Protein AF-0000000084310048 (afdb_homodimer)

Sequence (364 aa):
MSSSLTASNLALIFAALDTNGDNRLTAADFTLRADQFCAALAPDPDSPHHQAIRQGFADWWEHLRTVADIDHDDSVSSTEYLTAATNGAGRSADGHAEVVLRLAAPLFDATDTDADGSISLQEYVRFYTAMDLDGKIGELAFTRLDNDGDGRLNRQEFLEGVHAILTSENPSDPGTWMLGRTMSSSLTASNLALIFAALDTNGDNRLTAADFTLRADQFCAALAPDPDSPHHQAIRQGFADWWEHLRTVADIDHDDSVSSTEYLTAATNGAGRSADGHAEVVLRLAAPLFDATDTDADGSISLQEYVRFYTAMDLDGKIGELAFTRLDNDGDGRLNRQEFLEGVHAILTSENPSDPGTWMLGRT

Secondary structure (DSSP, 8-state):
----HHHHHHHHHHHHH-TT-SSEE-HHHHHHHHHHHHHHH---TTSHHHHHHHHHHHHHHHHHHHHH-TT-SS-EEHHHHHHHHHHTTSTTHHHHHHHHHHHHHHHHHHH-TT-SSSB-HHHHHHHHHHHTHHHHHHHHHHHHH-TT-SSSB-HHHHHHHHHHHHH---TTSGGGGGGT--/----HHHHHHHHHHHHH-TT-SSEE-HHHHHHHHHHHHHHH---TTSHHHHHHHHHHHHHHHHHHHHH-TT-SS-EEHHHHHHHHHHTTSTTTHHHHHHHHHHHHHHHHHH-TT-SSSB-HHHHHHHHHHHTHHHHHHHHHHHHH-TT-SSSB-HHHHHHHHHHHHH---TTSGGGGGGT--

Nearest PDB structures (foldseek):
  3aka-assembly1_A  TM=6.774E-01  e=2.183E-06  Streptomyces coelicolor A3(2)
  5f6t-assembly1_A  TM=6.182E-01  e=1.241E-06  Doryteuthis pealeii
  7pjd-assembly6_F  TM=5.855E-01  e=1.184E-06  Bombyx mori
  3akb-assembly1_A  TM=6.623E-01  e=6.448E-06  Streptomyces coelicolor A3(2)
  7pjd-assembly3_C  TM=5.965E-01  e=1.987E-06  Bombyx mori

Radius of gyration: 21.09 Å; Cα contacts (8 Å, |Δi|>4): 566; chains: 2; bounding box: 47×61×54 Å

pLDDT: mean 84.21, std 12.86, range [34.31, 97.25]

InterPro domains:
  IPR002048 EF-hand domain [PF13202] (13-30)
  IPR002048 EF-hand domain [PF13202] (105-127)
  IPR002048 EF-hand domain [PF13202] (141-159)
  IPR002048 EF-hand domain [PS50222] (133-168)
  IPR002048 EF-hand domain [SM00054] (9-37)
  IPR002048 EF-hand domain [SM00054] (103-131)
  IPR002048 EF-hand domain [SM00054] (137-165)
  IPR002048 EF-hand domain [cd00051] (108-163)
  IPR011992 EF-hand domain pair [SSF47473] (8-166)
  IPR018247 EF-Hand 1, calcium-binding site [PS00018] (18-30)
  IPR018247 EF-Hand 1, calcium-binding site [PS00018] (69-81)
  IPR018247 EF-Hand 1, calcium-binding site [PS00018] (146-158)

Structure (mmCIF, N/CA/C/O backbone):
data_AF-0000000084310048-model_v1
#
loop_
_entity.id
_entity.type
_entity.pdbx_description
1 polymer 'EF-hand domain-containing protein'
#
loop_
_atom_site.group_PDB
_atom_site.id
_atom_site.type_symbol
_atom_site.label_atom_id
_atom_site.label_alt_id
_atom_site.label_comp_id
_atom_site.label_asym_id
_atom_site.label_entity_id
_atom_site.label_seq_id
_atom_site.pdbx_PDB_ins_code
_atom_site.Cartn_x
_atom_site.Cartn_y
_atom_site.Cartn_z
_atom_site.occupancy
_atom_site.B_iso_or_equiv
_atom_site.auth_seq_id
_atom_site.auth_comp_id
_atom_site.auth_asym_id
_atom_site.auth_atom_id
_atom_site.pdbx_PDB_model_num
ATOM 1 N N . MET A 1 1 ? 14.172 -2.85 18.766 1 34.31 1 MET A N 1
ATOM 2 C CA . MET A 1 1 ? 12.852 -2.701 19.375 1 34.31 1 MET A CA 1
ATOM 3 C C . MET A 1 1 ? 11.773 -2.613 18.297 1 34.31 1 MET A C 1
ATOM 5 O O . MET A 1 1 ? 12.008 -2.082 17.219 1 34.31 1 MET A O 1
ATOM 9 N N . SER A 1 2 ? 10.906 -3.512 18.266 1 45.72 2 SER A N 1
ATOM 10 C CA . SER A 1 2 ? 9.805 -3.6 17.312 1 45.72 2 SER A CA 1
ATOM 11 C C . SER A 1 2 ? 9.047 -2.279 17.219 1 45.72 2 SER A C 1
ATOM 13 O O . SER A 1 2 ? 8.695 -1.687 18.25 1 45.72 2 SER A O 1
ATOM 15 N N . SER A 1 3 ? 9.328 -1.475 16.25 1 60.44 3 SER A N 1
ATOM 16 C CA . SER A 1 3 ? 8.727 -0.152 16.141 1 60.44 3 SER A CA 1
ATOM 17 C C . SER A 1 3 ? 7.223 -0.206 16.406 1 60.44 3 SER A C 1
ATOM 19 O O . SER A 1 3 ? 6.578 -1.227 16.141 1 60.44 3 SER A O 1
ATOM 21 N N . SER A 1 4 ? 6.77 0.549 17.469 1 74.44 4 SER A N 1
ATOM 22 C CA . SER A 1 4 ? 5.336 0.687 17.703 1 74.44 4 SER A CA 1
ATOM 23 C C . SER A 1 4 ? 4.574 0.942 16.406 1 74.44 4 SER A C 1
ATOM 25 O O . SER A 1 4 ? 5.172 1.278 15.391 1 74.44 4 SER A O 1
ATOM 27 N N . LEU A 1 5 ? 3.379 0.56 16.406 1 75.19 5 LEU A N 1
ATOM 28 C CA . LEU A 1 5 ? 2.525 0.808 15.242 1 75.19 5 LEU A CA 1
ATOM 29 C C . LEU A 1 5 ? 2.564 2.279 14.844 1 75.19 5 LEU A C 1
ATOM 31 O O . LEU A 1 5 ? 2.682 2.604 13.664 1 75.19 5 LEU A O 1
ATOM 35 N N . THR A 1 6 ? 2.566 3.109 15.828 1 79.06 6 THR A N 1
ATOM 36 C CA . THR A 1 6 ? 2.57 4.543 15.547 1 79.06 6 THR A CA 1
ATOM 37 C C . THR A 1 6 ? 3.896 4.965 14.922 1 79.06 6 THR A C 1
ATOM 39 O O . THR A 1 6 ? 3.916 5.75 13.969 1 79.06 6 THR A O 1
ATOM 42 N N . ALA A 1 7 ? 4.949 4.426 15.422 1 79.88 7 ALA A N 1
ATOM 43 C CA . ALA A 1 7 ? 6.258 4.754 14.867 1 79.88 7 ALA A CA 1
ATOM 44 C C . ALA A 1 7 ? 6.375 4.289 13.422 1 79.88 7 ALA A C 1
ATOM 46 O O . ALA A 1 7 ? 6.922 5.004 12.578 1 79.88 7 ALA A O 1
ATOM 47 N N . SER A 1 8 ? 5.84 3.148 13.164 1 77.94 8 SER A N 1
ATOM 48 C CA . SER A 1 8 ? 5.855 2.621 11.805 1 77.94 8 SER A CA 1
ATOM 49 C C . SER A 1 8 ? 5.008 3.477 10.875 1 77.94 8 SER A C 1
ATOM 51 O O . SER A 1 8 ? 5.398 3.729 9.727 1 77.94 8 SER A O 1
ATOM 53 N N . ASN A 1 9 ? 3.85 3.891 11.359 1 81.44 9 ASN A N 1
ATOM 54 C CA . ASN A 1 9 ? 2.979 4.758 10.578 1 81.44 9 ASN A CA 1
ATOM 55 C C . ASN A 1 9 ? 3.635 6.105 10.297 1 81.44 9 ASN A C 1
ATOM 57 O O . ASN A 1 9 ? 3.586 6.602 9.164 1 81.44 9 ASN A O 1
ATOM 61 N N . LEU A 1 10 ? 4.277 6.594 11.273 1 84.44 10 LEU A N 1
ATOM 62 C CA . LEU A 1 10 ? 4.941 7.883 11.133 1 84.44 10 LEU A CA 1
ATOM 63 C C . LEU A 1 10 ? 6.109 7.785 10.156 1 84.44 10 LEU A C 1
ATOM 65 O O . LEU A 1 10 ? 6.367 8.719 9.391 1 84.44 10 LEU A O 1
ATOM 69 N N . ALA A 1 11 ? 6.75 6.727 10.227 1 81.38 11 ALA A N 1
ATOM 70 C CA . ALA A 1 11 ? 7.84 6.504 9.281 1 81.38 11 ALA A CA 1
ATOM 71 C C . ALA A 1 11 ? 7.324 6.488 7.844 1 81.38 11 ALA A C 1
ATOM 73 O O . ALA A 1 11 ? 7.98 7.008 6.938 1 81.38 11 ALA A O 1
ATOM 74 N N . LEU A 1 12 ? 6.191 5.91 7.617 1 80.88 12 LEU A N 1
ATOM 75 C CA . LEU A 1 12 ? 5.59 5.875 6.289 1 80.88 12 LEU A CA 1
ATOM 76 C C . LEU A 1 12 ? 5.156 7.273 5.852 1 80.88 12 LEU A C 1
ATOM 78 O O . LEU A 1 12 ? 5.305 7.633 4.68 1 80.88 12 LEU A O 1
ATOM 82 N N . ILE A 1 13 ? 4.609 7.992 6.801 1 85.81 13 ILE A N 1
ATOM 83 C CA . ILE A 1 13 ? 4.227 9.367 6.504 1 85.81 13 ILE A CA 1
ATOM 84 C C . ILE A 1 13 ? 5.461 10.18 6.121 1 85.81 13 ILE A C 1
ATOM 86 O O . ILE A 1 13 ? 5.441 10.93 5.145 1 85.81 13 ILE A O 1
ATOM 90 N N . PHE A 1 14 ? 6.555 10.039 6.844 1 88.25 14 PHE A N 1
ATOM 91 C CA . PHE A 1 14 ? 7.812 10.703 6.52 1 88.25 14 PHE A CA 1
ATOM 92 C C . PHE A 1 14 ? 8.258 10.352 5.105 1 88.25 14 PHE A C 1
ATOM 94 O O . PHE A 1 14 ? 8.625 11.234 4.324 1 88.25 14 PHE A O 1
ATOM 101 N N . ALA A 1 15 ? 8.203 9.102 4.82 1 83.62 15 ALA A N 1
ATOM 102 C CA . ALA A 1 15 ? 8.648 8.633 3.51 1 83.62 15 ALA A CA 1
ATOM 103 C C . ALA A 1 15 ? 7.785 9.227 2.396 1 83.62 15 ALA A C 1
ATOM 105 O O . ALA A 1 15 ? 8.289 9.562 1.324 1 83.62 15 ALA A O 1
ATOM 106 N N . ALA A 1 16 ? 6.539 9.312 2.672 1 85.31 16 ALA A N 1
ATOM 107 C CA . ALA A 1 16 ? 5.617 9.875 1.688 1 85.31 16 ALA A CA 1
ATOM 108 C C . ALA A 1 16 ? 5.898 11.359 1.468 1 85.31 16 ALA A C 1
ATOM 110 O O . ALA A 1 16 ? 5.766 11.867 0.35 1 85.31 16 ALA A O 1
ATOM 111 N N . LEU A 1 17 ? 6.258 12.016 2.547 1 90.75 17 LEU A N 1
ATOM 112 C CA . LEU A 1 17 ? 6.543 13.445 2.469 1 90.75 17 LEU A CA 1
ATOM 113 C C . LEU A 1 17 ? 7.879 13.695 1.775 1 90.75 17 LEU A C 1
ATOM 115 O O . LEU A 1 17 ? 8.047 14.711 1.1 1 90.75 17 LEU A O 1
ATOM 119 N N . ASP A 1 18 ? 8.797 12.812 2.004 1 90 18 ASP A N 1
ATOM 120 C CA . ASP A 1 18 ? 10.141 12.945 1.438 1 90 18 ASP A CA 1
ATOM 121 C C . ASP A 1 18 ? 10.141 12.617 -0.053 1 90 18 ASP A C 1
ATOM 123 O O . ASP A 1 18 ? 10.57 11.531 -0.454 1 90 18 ASP A O 1
ATOM 127 N N . THR A 1 19 ? 9.805 13.539 -0.872 1 86.25 19 THR A N 1
ATOM 128 C CA . THR A 1 19 ? 9.516 13.328 -2.285 1 86.25 19 THR A CA 1
ATOM 129 C C . THR A 1 19 ? 10.797 13.055 -3.066 1 86.25 19 THR A C 1
ATOM 131 O O . THR A 1 19 ? 10.781 12.352 -4.074 1 86.25 19 THR A O 1
ATOM 134 N N . ASN A 1 20 ? 11.875 13.594 -2.6 1 84.88 20 ASN A N 1
ATOM 135 C CA . ASN A 1 20 ? 13.102 13.383 -3.354 1 84.88 20 ASN A CA 1
ATOM 136 C C . ASN A 1 20 ? 13.938 12.25 -2.768 1 84.88 20 ASN A C 1
ATOM 138 O O . ASN A 1 20 ? 15.031 11.961 -3.258 1 84.88 20 ASN A O 1
ATOM 142 N N . GLY A 1 21 ? 13.602 11.703 -1.641 1 82.19 21 GLY A N 1
ATOM 143 C CA . GLY A 1 21 ? 14.203 10.508 -1.084 1 82.19 21 GLY A CA 1
ATOM 144 C C . GLY A 1 21 ? 15.539 10.766 -0.418 1 82.19 21 GLY A C 1
ATOM 145 O O . GLY A 1 21 ? 16.359 9.852 -0.282 1 82.19 21 GLY A O 1
ATOM 146 N N . ASP A 1 22 ? 15.875 11.922 -0.02 1 86.81 22 ASP A N 1
ATOM 147 C CA . ASP A 1 22 ? 17.172 12.227 0.569 1 86.81 22 ASP A CA 1
ATOM 148 C C . ASP A 1 22 ? 17.141 12.078 2.088 1 86.81 22 ASP A C 1
ATOM 150 O O . ASP A 1 22 ? 18.062 12.523 2.781 1 86.81 22 ASP A O 1
ATOM 154 N N . ASN A 1 23 ? 16 11.594 2.611 1 87.69 23 ASN A N 1
ATOM 155 C CA . ASN A 1 23 ? 15.805 11.32 4.031 1 87.69 23 ASN A CA 1
ATOM 156 C C . ASN A 1 23 ? 15.812 12.609 4.852 1 87.69 23 ASN A C 1
ATOM 158 O O . ASN A 1 23 ? 16.234 12.609 6.008 1 87.69 23 ASN A O 1
ATOM 162 N N . ARG A 1 24 ? 15.516 13.648 4.23 1 91.56 24 ARG A N 1
ATOM 163 C CA . ARG A 1 24 ? 15.32 14.945 4.879 1 91.56 24 ARG A CA 1
ATOM 164 C C . ARG A 1 24 ? 14.078 15.641 4.34 1 91.56 24 ARG A C 1
ATOM 166 O O . ARG A 1 24 ? 13.805 15.594 3.139 1 91.56 24 ARG A O 1
ATOM 173 N N . LEU A 1 25 ? 13.352 16.203 5.27 1 94.12 25 LEU A N 1
ATOM 174 C CA . LEU A 1 25 ? 12.18 16.984 4.879 1 94.12 25 LEU A CA 1
ATOM 175 C C . LEU A 1 25 ? 12.508 18.469 4.805 1 94.12 25 LEU A C 1
ATOM 177 O O . LEU A 1 25 ? 13.141 19.016 5.711 1 94.12 25 LEU A O 1
ATOM 181 N N . THR A 1 26 ? 12.164 19.094 3.725 1 94.44 26 THR A N 1
ATOM 182 C CA . THR A 1 26 ? 12.289 20.531 3.506 1 94.44 26 THR A CA 1
ATOM 183 C C . THR A 1 26 ? 10.953 21.141 3.076 1 94.44 26 THR A C 1
ATOM 185 O O . THR A 1 26 ? 9.984 20.406 2.846 1 94.44 26 THR A O 1
ATOM 188 N N . ALA A 1 27 ? 10.969 22.453 2.969 1 93.69 27 ALA A N 1
ATOM 189 C CA . ALA A 1 27 ? 9.773 23.141 2.5 1 93.69 27 ALA A CA 1
ATOM 190 C C . ALA A 1 27 ? 9.383 22.688 1.097 1 93.69 27 ALA A C 1
ATOM 192 O O . ALA A 1 27 ? 8.203 22.594 0.778 1 93.69 27 ALA A O 1
ATOM 193 N N . ALA A 1 28 ? 10.352 22.406 0.343 1 95.5 28 ALA A N 1
ATOM 194 C CA . ALA A 1 28 ? 10.117 21.984 -1.038 1 95.5 28 ALA A CA 1
ATOM 195 C C . ALA A 1 28 ? 9.367 20.672 -1.092 1 95.5 28 ALA A C 1
ATOM 197 O O . ALA A 1 28 ? 8.516 20.469 -1.961 1 95.5 28 ALA A O 1
ATOM 198 N N . ASP A 1 29 ? 9.625 19.75 -0.18 1 95.69 29 ASP A N 1
ATOM 199 C CA . ASP A 1 29 ? 8.938 18.469 -0.122 1 95.69 29 ASP A CA 1
ATOM 200 C C . ASP A 1 29 ? 7.441 18.656 0.128 1 95.69 29 ASP A C 1
ATOM 202 O O . ASP A 1 29 ? 6.609 18.031 -0.534 1 95.69 29 ASP A O 1
ATOM 206 N N . PHE A 1 30 ? 7.148 19.594 1.018 1 95.69 30 PHE A N 1
ATOM 207 C CA . PHE A 1 30 ? 5.754 19.844 1.364 1 95.69 30 PHE A CA 1
ATOM 208 C C . PHE A 1 30 ? 5.023 20.531 0.219 1 95.69 30 PHE A C 1
ATOM 210 O O . PHE A 1 30 ? 3.857 20.234 -0.053 1 95.69 30 PHE A O 1
ATOM 217 N N . THR A 1 31 ? 5.707 21.438 -0.405 1 96.12 31 THR A N 1
ATOM 218 C CA . THR A 1 31 ? 5.113 22.125 -1.549 1 96.12 31 THR A CA 1
ATOM 219 C C . THR A 1 31 ? 4.793 21.141 -2.664 1 96.12 31 THR A C 1
ATOM 221 O O . THR A 1 31 ? 3.695 21.156 -3.229 1 96.12 31 THR A O 1
ATOM 224 N N . LEU A 1 32 ? 5.734 20.266 -2.916 1 94.88 32 LEU A N 1
ATOM 225 C CA . LEU A 1 32 ? 5.535 19.281 -3.971 1 94.88 32 LEU A CA 1
ATOM 226 C C . LEU A 1 32 ? 4.398 18.328 -3.613 1 94.88 32 LEU A C 1
ATOM 228 O O . LEU A 1 32 ? 3.586 17.969 -4.473 1 94.88 32 LEU A O 1
ATOM 232 N N . ARG A 1 33 ? 4.367 17.922 -2.385 1 94 33 ARG A N 1
ATOM 233 C CA . ARG A 1 33 ? 3.291 17.031 -1.953 1 94 33 ARG A CA 1
ATOM 234 C C . ARG A 1 33 ? 1.936 17.719 -2.055 1 94 33 ARG A C 1
ATOM 236 O O . ARG A 1 33 ? 0.959 17.125 -2.508 1 94 33 ARG A O 1
ATOM 243 N N . ALA A 1 34 ? 1.885 18.953 -1.643 1 95.81 34 ALA A N 1
ATOM 244 C CA . ALA A 1 34 ? 0.656 19.734 -1.786 1 95.81 34 ALA A CA 1
ATOM 245 C C . ALA A 1 34 ? 0.213 19.797 -3.244 1 95.81 34 ALA A C 1
ATOM 247 O O . ALA A 1 34 ? -0.969 19.609 -3.549 1 95.81 34 ALA A O 1
ATOM 248 N N . ASP A 1 35 ? 1.171 20.016 -4.09 1 95.31 35 ASP A N 1
ATOM 249 C CA . ASP A 1 35 ? 0.876 20.094 -5.516 1 95.31 35 ASP A CA 1
ATOM 250 C C . ASP A 1 35 ? 0.302 18.766 -6.031 1 95.31 35 ASP A C 1
ATOM 252 O O . ASP A 1 35 ? -0.626 18.766 -6.844 1 95.31 35 ASP A O 1
ATOM 256 N N . GLN A 1 36 ? 0.829 17.719 -5.559 1 92.31 36 GLN A N 1
ATOM 257 C CA . GLN A 1 36 ? 0.366 16.406 -5.988 1 92.31 36 GLN A CA 1
ATOM 258 C C . GLN A 1 36 ? -1.062 16.141 -5.52 1 92.31 36 GLN A C 1
ATOM 260 O O . GLN A 1 36 ? -1.891 15.648 -6.281 1 92.31 36 GLN A O 1
ATOM 265 N N . PHE A 1 37 ? -1.335 16.469 -4.293 1 93.94 37 PHE A N 1
ATOM 266 C CA . PHE A 1 37 ? -2.697 16.328 -3.789 1 93.94 37 PHE A CA 1
ATOM 267 C C . PHE A 1 37 ? -3.65 17.234 -4.562 1 93.94 37 PHE A C 1
ATOM 269 O O . PHE A 1 37 ? -4.746 16.812 -4.941 1 93.94 37 PHE A O 1
ATOM 276 N N . CYS A 1 38 ? -3.25 18.438 -4.82 1 95.69 38 CYS A N 1
ATOM 277 C CA . CYS A 1 38 ? -4.09 19.391 -5.547 1 95.69 38 CYS A CA 1
ATOM 278 C C . CYS A 1 38 ? -4.355 18.906 -6.965 1 95.69 38 CYS A C 1
ATOM 280 O O . CYS A 1 38 ? -5.477 19.016 -7.465 1 95.69 38 CYS A O 1
ATOM 282 N N . ALA A 1 39 ? -3.357 18.391 -7.547 1 94.31 39 ALA A N 1
ATOM 283 C CA . ALA A 1 39 ? -3.516 17.875 -8.906 1 94.31 39 ALA A CA 1
ATOM 284 C C . ALA A 1 39 ? -4.574 16.781 -8.969 1 94.31 39 ALA A C 1
ATOM 286 O O . ALA A 1 39 ? -5.328 16.688 -9.938 1 94.31 39 ALA A O 1
ATOM 287 N N . ALA A 1 40 ? -4.629 16.062 -7.922 1 90.56 40 ALA A N 1
ATOM 288 C CA . ALA A 1 40 ? -5.539 14.922 -7.898 1 90.56 40 ALA A CA 1
ATOM 289 C C . ALA A 1 40 ? -6.922 15.328 -7.402 1 90.56 40 ALA A C 1
ATOM 291 O O . ALA A 1 40 ? -7.938 14.844 -7.906 1 90.56 40 ALA A O 1
ATOM 292 N N . LEU A 1 41 ? -7 16.188 -6.453 1 93.56 41 LEU A N 1
ATOM 293 C CA . LEU A 1 41 ? -8.242 16.391 -5.711 1 93.56 41 LEU A CA 1
ATOM 294 C C . LEU A 1 41 ? -8.836 17.766 -6 1 93.56 41 LEU A C 1
ATOM 296 O O . LEU A 1 41 ? -10.047 17.953 -5.895 1 93.56 41 LEU A O 1
ATOM 300 N N . ALA A 1 42 ? -8.008 18.672 -6.246 1 95.06 42 ALA A N 1
ATOM 301 C CA . ALA A 1 42 ? -8.414 20.062 -6.453 1 95.06 42 ALA A CA 1
ATOM 302 C C . ALA A 1 42 ? -7.523 20.75 -7.484 1 95.06 42 ALA A C 1
ATOM 304 O O . ALA A 1 42 ? -6.805 21.703 -7.156 1 95.06 42 ALA A O 1
ATOM 305 N N . PRO A 1 43 ? -7.738 20.406 -8.734 1 93.62 43 PRO A N 1
ATOM 306 C CA . PRO A 1 43 ? -6.801 20.859 -9.766 1 93.62 43 PRO A CA 1
ATOM 307 C C . PRO A 1 43 ? -6.938 22.344 -10.086 1 93.62 43 PRO A C 1
ATOM 309 O O . PRO A 1 43 ? -6 22.953 -10.602 1 93.62 43 PRO A O 1
ATOM 312 N N . ASP A 1 44 ? -8.047 22.969 -9.812 1 95.31 44 ASP A N 1
ATOM 313 C CA . ASP A 1 44 ? -8.227 24.406 -10.055 1 95.31 44 ASP A CA 1
ATOM 314 C C . ASP A 1 44 ? -7.52 25.234 -8.984 1 95.31 44 ASP A C 1
ATOM 316 O O . ASP A 1 44 ? -7.953 25.266 -7.832 1 95.31 44 ASP A O 1
ATOM 320 N N . PRO A 1 45 ? -6.473 25.953 -9.367 1 94.5 45 PRO A N 1
ATOM 321 C CA . PRO A 1 45 ? -5.688 26.703 -8.383 1 94.5 45 PRO A CA 1
ATOM 322 C C . PRO A 1 45 ? -6.5 27.797 -7.695 1 94.5 45 PRO A C 1
ATOM 324 O O . PRO A 1 45 ? -6.133 28.25 -6.602 1 94.5 45 PRO A O 1
ATOM 327 N N . ASP A 1 46 ? -7.605 28.172 -8.328 1 95 46 ASP A N 1
ATOM 328 C CA . ASP A 1 46 ? -8.406 29.25 -7.766 1 95 46 ASP A CA 1
ATOM 329 C C . ASP A 1 46 ? -9.5 28.703 -6.852 1 95 46 ASP A C 1
ATOM 331 O O . ASP A 1 46 ? -10.188 29.469 -6.176 1 95 46 ASP A O 1
ATOM 335 N N . SER A 1 47 ? -9.633 27.469 -6.738 1 94.5 47 SER A N 1
ATOM 336 C CA . SER A 1 47 ? -10.648 26.891 -5.879 1 94.5 47 SER A CA 1
ATOM 337 C C . SER A 1 47 ? -10.242 26.969 -4.41 1 94.5 47 SER A C 1
ATOM 339 O O . SER A 1 47 ? -9.062 26.859 -4.078 1 94.5 47 SER A O 1
ATOM 341 N N . PRO A 1 48 ? -11.258 27.125 -3.574 1 94.88 48 PRO A N 1
ATOM 342 C CA . PRO A 1 48 ? -10.969 27.172 -2.139 1 94.88 48 PRO A CA 1
ATOM 343 C C . PRO A 1 48 ? -10.297 25.891 -1.637 1 94.88 48 PRO A C 1
ATOM 345 O O . PRO A 1 48 ? -9.461 25.938 -0.735 1 94.88 48 PRO A O 1
ATOM 348 N N . HIS A 1 49 ? -10.656 24.797 -2.209 1 94.88 49 HIS A N 1
ATOM 349 C CA . HIS A 1 49 ? -10.078 23.531 -1.789 1 94.88 49 HIS A CA 1
ATOM 350 C C . HIS A 1 49 ? -8.586 23.469 -2.104 1 94.88 49 HIS A C 1
ATOM 352 O O . HIS A 1 49 ? -7.789 23 -1.287 1 94.88 49 HIS A O 1
ATOM 358 N N . HIS A 1 50 ? -8.227 23.953 -3.262 1 96.81 50 HIS A N 1
ATOM 359 C CA . HIS A 1 50 ? -6.82 24.016 -3.65 1 96.81 50 HIS A CA 1
ATOM 360 C C . HIS A 1 50 ? -6.012 24.859 -2.666 1 96.81 50 HIS A C 1
ATOM 362 O O . HIS A 1 50 ? -4.973 24.406 -2.172 1 96.81 50 HIS A O 1
ATOM 368 N N . GLN A 1 51 ? -6.508 25.953 -2.352 1 96.88 51 GLN A N 1
ATOM 369 C CA . GLN A 1 51 ? -5.824 26.875 -1.451 1 96.88 51 GLN A CA 1
ATOM 370 C C . GLN A 1 51 ? -5.734 26.312 -0.04 1 96.88 51 GLN A C 1
ATOM 372 O O . GLN A 1 51 ? -4.715 26.453 0.636 1 96.88 51 GLN A O 1
ATOM 377 N N . ALA A 1 52 ? -6.781 25.703 0.326 1 96.25 52 ALA A N 1
ATOM 378 C CA . ALA A 1 52 ? -6.816 25.125 1.669 1 96.25 52 ALA A CA 1
ATOM 379 C C . ALA A 1 52 ? -5.785 24 1.815 1 96.25 52 ALA A C 1
ATOM 381 O O . ALA A 1 52 ? -5.133 23.891 2.855 1 96.25 52 ALA A O 1
ATOM 382 N N . ILE A 1 53 ? -5.629 23.188 0.819 1 96.5 53 ILE A N 1
ATOM 383 C CA . ILE A 1 53 ? -4.652 22.109 0.843 1 96.5 53 ILE A CA 1
ATOM 384 C C . ILE A 1 53 ? -3.242 22.688 0.907 1 96.5 53 ILE A C 1
ATOM 386 O O . ILE A 1 53 ? -2.432 22.281 1.742 1 96.5 53 ILE A O 1
ATOM 390 N N . ARG A 1 54 ? -2.99 23.641 0.083 1 97.25 54 ARG A N 1
ATOM 391 C CA . ARG A 1 54 ? -1.668 24.25 0.05 1 97.25 54 ARG A CA 1
ATOM 392 C C . ARG A 1 54 ? -1.33 24.906 1.391 1 97.25 54 ARG A C 1
ATOM 394 O O . ARG A 1 54 ? -0.218 24.734 1.898 1 97.25 54 ARG A O 1
ATOM 401 N N . GLN A 1 55 ? -2.283 25.609 1.883 1 96.62 55 GLN A N 1
ATOM 402 C CA . GLN A 1 55 ? -2.072 26.25 3.176 1 96.62 55 GLN A CA 1
ATOM 403 C C . GLN A 1 55 ? -1.845 25.203 4.273 1 96.62 55 GLN A C 1
ATOM 405 O O . GLN A 1 55 ? -1.007 25.406 5.156 1 96.62 55 GLN A O 1
ATOM 410 N N . GLY A 1 56 ? -2.617 24.203 4.219 1 95.62 56 GLY A N 1
ATOM 411 C CA . GLY A 1 56 ? -2.461 23.141 5.207 1 95.62 56 GLY A CA 1
ATOM 412 C C . GLY A 1 56 ? -1.07 22.547 5.223 1 95.62 56 GLY A C 1
ATOM 413 O O . GLY A 1 56 ? -0.479 22.359 6.285 1 95.62 56 GLY A O 1
ATOM 414 N N . PHE A 1 57 ? -0.54 22.234 4.09 1 96.25 57 PHE A N 1
ATOM 415 C CA . PHE A 1 57 ? 0.798 21.656 3.994 1 96.25 57 PHE A CA 1
ATOM 416 C C . PHE A 1 57 ? 1.852 22.672 4.426 1 96.25 57 PHE A C 1
ATOM 418 O O . PHE A 1 57 ? 2.854 22.312 5.047 1 96.25 57 PHE A O 1
ATOM 425 N N . ALA A 1 58 ? 1.622 23.938 4.09 1 95.38 58 ALA A N 1
ATOM 426 C CA . ALA A 1 58 ? 2.533 24.984 4.523 1 95.38 58 ALA A CA 1
ATOM 427 C C . ALA A 1 58 ? 2.566 25.094 6.047 1 95.38 58 ALA A C 1
ATOM 429 O O . ALA A 1 58 ? 3.641 25.203 6.645 1 95.38 58 ALA A O 1
ATOM 430 N N . ASP A 1 59 ? 1.404 25.094 6.637 1 93.88 59 ASP A N 1
ATOM 431 C CA . ASP A 1 59 ? 1.303 25.141 8.094 1 93.88 59 ASP A CA 1
ATOM 432 C C . ASP A 1 59 ? 1.989 23.938 8.734 1 93.88 59 ASP A C 1
ATOM 434 O O . ASP A 1 59 ? 2.635 24.078 9.781 1 93.88 59 ASP A O 1
ATOM 438 N N . TRP A 1 60 ? 1.787 22.812 8.156 1 92.69 60 TRP A N 1
ATOM 439 C CA . TRP A 1 60 ? 2.42 21.594 8.648 1 92.69 60 TRP A CA 1
ATOM 440 C C . TRP A 1 60 ? 3.939 21.719 8.633 1 92.69 60 TRP A C 1
ATOM 442 O O . TRP A 1 60 ? 4.598 21.438 9.641 1 92.69 60 TRP A O 1
ATOM 452 N N . TRP A 1 61 ? 4.496 22.156 7.555 1 93.12 61 TRP A N 1
ATOM 453 C CA . TRP A 1 61 ? 5.938 22.344 7.457 1 93.12 61 TRP A CA 1
ATOM 454 C C . TRP A 1 61 ? 6.426 23.344 8.5 1 93.12 61 TRP A C 1
ATOM 456 O O . TRP A 1 61 ? 7.434 23.109 9.172 1 93.12 61 TRP A O 1
ATOM 466 N N . GLU A 1 62 ? 5.785 24.469 8.602 1 90.75 62 GLU A N 1
ATOM 467 C CA . GLU A 1 62 ? 6.18 25.5 9.562 1 90.75 62 GLU A CA 1
ATOM 468 C C . GLU A 1 62 ? 6.199 24.938 10.984 1 90.75 62 GLU A C 1
ATOM 470 O O . GLU A 1 62 ? 7.105 25.25 11.766 1 90.75 62 GLU A O 1
ATOM 475 N N . HIS A 1 63 ? 5.238 24.172 11.273 1 87.75 63 HIS A N 1
ATOM 476 C CA . HIS A 1 63 ? 5.195 23.562 12.586 1 87.75 63 HIS A CA 1
ATOM 477 C C . HIS A 1 63 ? 6.387 22.625 12.797 1 87.75 63 HIS A C 1
ATOM 479 O O . HIS A 1 63 ? 7.066 22.703 13.828 1 87.75 63 HIS A O 1
ATOM 485 N N . LEU A 1 64 ? 6.617 21.797 11.836 1 87.56 64 LEU A N 1
ATOM 486 C CA . LEU A 1 64 ? 7.699 20.828 11.938 1 87.56 64 LEU A CA 1
ATOM 487 C C . LEU A 1 64 ? 9.055 21.531 12.031 1 87.56 64 LEU A C 1
ATOM 489 O O . LEU A 1 64 ? 9.914 21.125 12.82 1 87.56 64 LEU A O 1
ATOM 493 N N . ARG A 1 65 ? 9.188 22.469 11.164 1 87.56 65 ARG A N 1
ATOM 494 C CA . ARG A 1 65 ? 10.445 23.219 11.172 1 87.56 65 ARG A CA 1
ATOM 495 C C . ARG A 1 65 ? 10.703 23.828 12.539 1 87.56 65 ARG A C 1
ATOM 497 O O . ARG A 1 65 ? 11.844 23.875 13 1 87.56 65 ARG A O 1
ATOM 504 N N . THR A 1 66 ? 9.68 24.25 13.18 1 83.75 66 THR A N 1
ATOM 505 C CA . THR A 1 66 ? 9.797 24.938 14.461 1 83.75 66 THR A CA 1
ATOM 506 C C . THR A 1 66 ? 10.07 23.953 15.578 1 83.75 66 THR A C 1
ATOM 508 O O . THR A 1 66 ? 10.898 24.203 16.453 1 83.75 66 THR A O 1
ATOM 511 N N . VAL A 1 67 ? 9.531 22.766 15.477 1 81.81 67 VAL A N 1
ATOM 512 C CA . VAL A 1 67 ? 9.586 21.875 16.625 1 81.81 67 VAL A CA 1
ATOM 513 C C . VAL A 1 67 ? 10.672 20.812 16.406 1 81.81 67 VAL A C 1
ATOM 515 O O . VAL A 1 67 ? 11.172 20.234 17.375 1 81.81 67 VAL A O 1
ATOM 518 N N . ALA A 1 68 ? 10.984 20.531 15.188 1 74.56 68 ALA A N 1
ATOM 519 C CA . ALA A 1 68 ? 11.797 19.344 14.945 1 74.56 68 ALA A CA 1
ATOM 520 C C . ALA A 1 68 ? 13.18 19.719 14.422 1 74.56 68 ALA A C 1
ATOM 522 O O . ALA A 1 68 ? 14.102 18.906 14.461 1 74.56 68 ALA A O 1
ATOM 523 N N . ASP A 1 69 ? 13.211 20.859 13.852 1 72.06 69 ASP A N 1
ATOM 524 C CA . ASP A 1 69 ? 14.516 21.234 13.336 1 72.06 69 ASP A CA 1
ATOM 525 C C . ASP A 1 69 ? 15.484 21.578 14.469 1 72.06 69 ASP A C 1
ATOM 527 O O . ASP A 1 69 ? 15.766 22.75 14.719 1 72.06 69 ASP A O 1
ATOM 531 N N . ILE A 1 70 ? 16.016 20.625 15.039 1 68.69 70 ILE A N 1
ATOM 532 C CA . ILE A 1 70 ? 16.828 20.75 16.25 1 68.69 70 ILE A CA 1
ATOM 533 C C . ILE A 1 70 ? 18.188 21.359 15.906 1 68.69 70 ILE A C 1
ATOM 535 O O . ILE A 1 70 ? 18.688 22.203 16.656 1 68.69 70 ILE A O 1
ATOM 539 N N . ASP A 1 71 ? 18.672 20.938 14.758 1 72.06 71 ASP A N 1
ATOM 540 C CA . ASP A 1 71 ? 20.016 21.438 14.445 1 72.06 71 ASP A CA 1
ATOM 541 C C . ASP A 1 71 ? 19.953 22.688 13.586 1 72.06 71 ASP A C 1
ATOM 543 O O . ASP A 1 71 ? 20.984 23.188 13.117 1 72.06 71 ASP A O 1
ATOM 547 N N . HIS A 1 72 ? 18.844 23.234 13.305 1 73.25 72 HIS A N 1
ATOM 548 C CA . HIS A 1 72 ? 18.547 24.5 12.648 1 73.25 72 HIS A CA 1
ATOM 549 C C . HIS A 1 72 ? 19.125 24.531 11.242 1 73.25 72 HIS A C 1
ATOM 551 O O . HIS A 1 72 ? 19.719 25.531 10.836 1 73.25 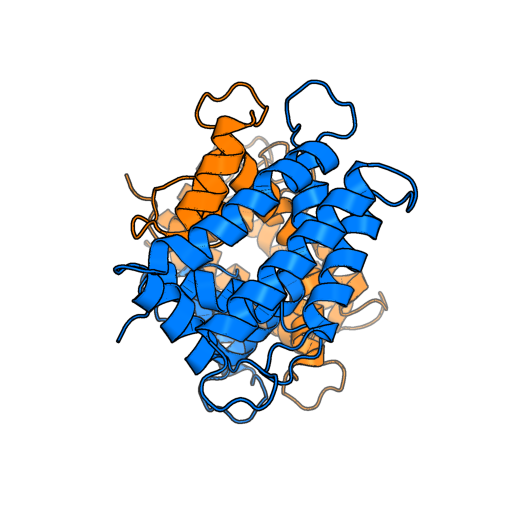72 HIS A O 1
ATOM 557 N N . ASP A 1 73 ? 19.141 23.359 10.539 1 77.31 73 ASP A N 1
ATOM 558 C CA . ASP A 1 73 ? 19.656 23.312 9.172 1 77.31 73 ASP A CA 1
ATOM 559 C C . ASP A 1 73 ? 18.516 23.438 8.156 1 77.31 73 ASP A C 1
ATOM 561 O O . ASP A 1 73 ? 18.688 23.109 6.984 1 77.31 73 ASP A O 1
ATOM 565 N N . ASP A 1 74 ? 17.422 23.859 8.609 1 79.81 74 ASP A N 1
ATOM 566 C CA . ASP A 1 74 ? 16.234 24.078 7.789 1 79.81 74 ASP A CA 1
ATOM 567 C C . ASP A 1 74 ? 15.789 22.781 7.113 1 79.81 74 ASP A C 1
ATOM 569 O O . ASP A 1 74 ? 15.297 22.797 5.98 1 79.81 74 ASP A O 1
ATOM 573 N N . SER A 1 75 ? 16.141 21.703 7.688 1 84.75 75 SER A N 1
ATOM 574 C CA . SER A 1 75 ? 15.695 20.375 7.27 1 84.75 75 SER A CA 1
ATOM 575 C C . SER A 1 75 ? 15.391 19.484 8.469 1 84.75 75 SER A C 1
ATOM 577 O O . SER A 1 75 ? 15.797 19.797 9.594 1 84.75 75 SER A O 1
ATOM 579 N N . VAL A 1 76 ? 14.484 18.609 8.297 1 88.62 76 VAL A N 1
ATOM 580 C CA . VAL A 1 76 ? 14.109 17.688 9.367 1 88.62 76 VAL A CA 1
ATOM 581 C C . VAL A 1 76 ? 14.453 16.266 8.969 1 88.62 76 VAL A C 1
ATOM 583 O O . VAL A 1 76 ? 13.883 15.727 8.008 1 88.62 76 VAL A O 1
ATOM 586 N N . SER A 1 77 ? 15.32 15.648 9.68 1 87.62 77 SER A N 1
ATOM 587 C CA . SER A 1 77 ? 15.695 14.266 9.406 1 87.62 77 SER A CA 1
ATOM 588 C C . SER A 1 77 ? 14.625 13.297 9.914 1 87.62 77 SER A C 1
ATOM 590 O O . SER A 1 77 ? 13.742 13.688 10.68 1 87.62 77 SER A O 1
ATOM 592 N N . SER A 1 78 ? 14.766 12.078 9.422 1 87 78 SER A N 1
ATOM 593 C CA . SER A 1 78 ? 13.828 11.047 9.859 1 87 78 SER A CA 1
ATOM 594 C C . SER A 1 78 ? 13.844 10.898 11.375 1 87 78 SER A C 1
ATOM 596 O O . SER A 1 78 ? 12.789 10.773 12 1 87 78 SER A O 1
ATOM 598 N N . THR A 1 79 ? 15.016 10.922 11.953 1 84.62 79 THR A N 1
ATOM 599 C CA . THR A 1 79 ? 15.148 10.773 13.398 1 84.62 79 THR A CA 1
ATOM 600 C C . THR A 1 79 ? 14.508 11.961 14.125 1 84.62 79 THR A C 1
ATOM 602 O O . THR A 1 79 ? 13.797 11.781 15.109 1 84.62 79 THR A O 1
ATOM 605 N N . GLU A 1 80 ? 14.742 13.164 13.586 1 86.12 80 GLU A N 1
ATOM 606 C CA . GLU A 1 80 ? 14.133 14.359 14.164 1 86.12 80 GLU A CA 1
ATOM 607 C C . GLU A 1 80 ? 12.617 14.32 14.047 1 86.12 80 GLU A C 1
ATOM 609 O O . GLU A 1 80 ? 11.898 14.68 14.984 1 86.12 80 GLU A O 1
ATOM 614 N N . TYR A 1 81 ? 12.203 13.891 12.93 1 88.25 81 TYR A N 1
ATOM 615 C CA . TYR A 1 81 ? 10.766 13.805 12.68 1 88.25 81 TYR A CA 1
ATOM 616 C C . TYR A 1 81 ? 10.102 12.828 13.648 1 88.25 81 TYR A C 1
ATOM 618 O O . TYR A 1 81 ? 9.102 13.172 14.289 1 88.25 81 TYR A O 1
ATOM 626 N N . LEU A 1 82 ? 10.656 11.656 13.742 1 84 82 LEU A N 1
ATOM 627 C CA . LEU A 1 82 ? 10.062 10.625 14.594 1 84 82 LEU A CA 1
ATOM 628 C C . LEU A 1 82 ? 10.07 11.047 16.062 1 84 82 LEU A C 1
ATOM 630 O O . LEU A 1 82 ? 9.117 10.797 16.781 1 84 82 LEU A O 1
ATOM 634 N N . THR A 1 83 ? 11.102 11.672 16.453 1 80.75 83 THR A N 1
ATOM 635 C CA . THR A 1 83 ? 11.195 12.164 17.828 1 80.75 83 THR A CA 1
ATOM 636 C C . THR A 1 83 ? 10.133 13.234 18.094 1 80.75 83 THR A C 1
ATOM 638 O O . THR A 1 83 ? 9.422 13.172 19.094 1 80.75 83 THR A O 1
ATOM 641 N N . ALA A 1 84 ? 10.023 14.133 17.125 1 77.62 84 ALA A N 1
ATOM 642 C CA . ALA A 1 84 ? 9.062 15.227 17.266 1 77.62 84 ALA A CA 1
ATOM 643 C C . ALA A 1 84 ? 7.629 14.703 17.219 1 77.62 84 ALA A C 1
ATOM 645 O O . ALA A 1 84 ? 6.766 15.18 17.953 1 77.62 84 ALA A O 1
ATOM 646 N N . ALA A 1 85 ? 7.477 13.766 16.359 1 77.62 85 ALA A N 1
ATOM 647 C CA . ALA A 1 85 ? 6.125 13.25 16.156 1 77.62 85 ALA A CA 1
ATOM 648 C C . ALA A 1 85 ? 5.703 12.352 17.312 1 77.62 85 ALA A C 1
ATOM 650 O O . ALA A 1 85 ? 4.516 12.25 17.641 1 77.62 85 ALA A O 1
ATOM 651 N N . THR A 1 86 ? 6.68 11.672 17.953 1 73.31 86 THR A N 1
ATOM 652 C CA . THR A 1 86 ? 6.387 10.758 19.047 1 73.31 86 THR A CA 1
ATOM 653 C C . THR A 1 86 ? 6.422 11.5 20.391 1 73.31 86 THR A C 1
ATOM 655 O O . THR A 1 86 ? 5.668 11.172 21.297 1 73.31 86 THR A O 1
ATOM 658 N N . ASN A 1 87 ? 7.562 12.195 20.547 1 59.91 87 ASN A N 1
ATOM 659 C CA . ASN A 1 87 ? 7.703 12.93 21.812 1 59.91 87 ASN A CA 1
ATOM 660 C C . ASN A 1 87 ? 6.641 14.008 21.953 1 59.91 87 ASN A C 1
ATOM 662 O O . ASN A 1 87 ? 6.309 14.422 23.062 1 59.91 87 ASN A O 1
ATOM 666 N N . GLY A 1 88 ? 6.312 14.609 20.922 1 51.62 88 GLY A N 1
ATOM 667 C CA . GLY A 1 88 ? 5.23 15.57 21.047 1 51.62 88 GLY A CA 1
ATOM 668 C C . GLY A 1 88 ? 3.959 14.969 21.609 1 51.62 88 GL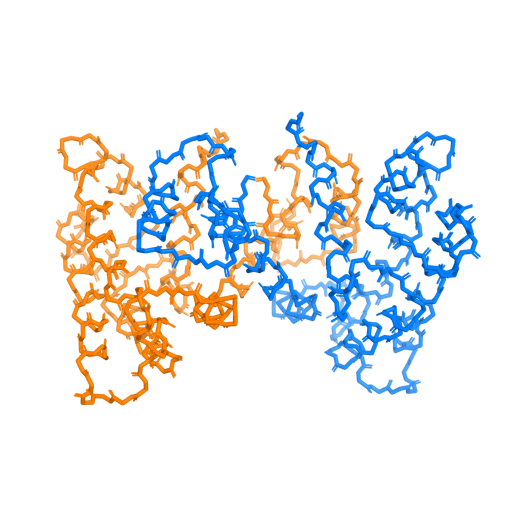Y A C 1
ATOM 669 O O . GLY A 1 88 ? 2.945 15.656 21.75 1 51.62 88 GLY A O 1
ATOM 670 N N . ALA A 1 89 ? 3.783 13.641 21.578 1 45.62 89 ALA A N 1
ATOM 671 C CA . ALA A 1 89 ? 2.756 12.992 22.391 1 45.62 89 ALA A CA 1
ATOM 672 C C . ALA A 1 89 ? 2.848 13.438 23.844 1 45.62 89 ALA A C 1
ATOM 674 O O . ALA A 1 89 ? 1.91 13.234 24.625 1 45.62 89 ALA A O 1
ATOM 675 N N . GLY A 1 90 ? 3.883 13.711 24.312 1 38.47 90 GLY A N 1
ATOM 676 C CA . GLY A 1 90 ? 3.787 14.461 25.547 1 38.47 90 GLY A CA 1
ATOM 677 C C . GLY A 1 90 ? 3.107 15.805 25.391 1 38.47 90 GLY A C 1
ATOM 678 O O . GLY A 1 90 ? 2.113 15.922 24.672 1 38.47 90 GLY A O 1
ATOM 679 N N . ARG A 1 91 ? 3.693 16.953 26.188 1 42.69 91 ARG A N 1
ATOM 680 C CA . ARG A 1 91 ? 3.051 18.266 26.297 1 42.69 91 ARG A CA 1
ATOM 681 C C . ARG A 1 91 ? 2.635 18.781 24.922 1 42.69 91 ARG A C 1
ATOM 683 O O . ARG A 1 91 ? 1.561 19.359 24.766 1 42.69 91 ARG A O 1
ATOM 690 N N . SER A 1 92 ? 3.506 18.531 23.875 1 41.22 92 SER A N 1
ATOM 691 C CA . SER A 1 92 ? 3.451 19.156 22.562 1 41.22 92 SER A CA 1
ATOM 692 C C . SER A 1 92 ? 3.047 18.156 21.484 1 41.22 92 SER A C 1
ATOM 694 O O . SER A 1 92 ? 2.992 18.484 20.297 1 41.22 92 SER A O 1
ATOM 696 N N . ALA A 1 93 ? 3.133 16.766 21.609 1 47.81 93 ALA A N 1
ATOM 697 C CA . ALA A 1 93 ? 2.713 15.664 20.75 1 47.81 93 ALA A CA 1
ATOM 698 C C . ALA A 1 93 ? 1.373 15.969 20.078 1 47.81 93 ALA A C 1
ATOM 700 O O . ALA A 1 93 ? 1.178 15.672 18.891 1 47.81 93 ALA A O 1
ATOM 701 N N . ASP A 1 94 ? 0.578 16.469 20.969 1 54.38 94 ASP A N 1
ATOM 702 C CA . ASP A 1 94 ? -0.698 17.062 20.578 1 54.38 94 ASP A CA 1
ATOM 703 C C . ASP A 1 94 ? -0.515 18.031 19.406 1 54.38 94 ASP A C 1
ATOM 705 O O . ASP A 1 94 ? -1.406 18.188 18.578 1 54.38 94 ASP A O 1
ATOM 709 N N . GLY A 1 95 ? 0.864 18.266 19.297 1 74.69 95 GLY A N 1
ATOM 710 C CA . GLY A 1 95 ? 1.075 19.328 18.328 1 74.69 95 GLY A CA 1
ATOM 711 C C . GLY A 1 95 ? 1.128 18.828 16.891 1 74.69 95 GLY A C 1
ATOM 712 O O . GLY A 1 95 ? 0.371 19.297 16.047 1 74.69 95 GLY A O 1
ATOM 713 N N . HIS A 1 96 ? 1.898 17.75 16.75 1 82.44 96 HIS A N 1
ATOM 714 C CA . HIS A 1 96 ? 2.027 17.266 15.383 1 82.44 96 HIS A CA 1
ATOM 715 C C . HIS A 1 96 ? 0.724 16.656 14.891 1 82.44 96 HIS A C 1
ATOM 717 O O . HIS A 1 96 ? 0.264 16.953 13.781 1 82.44 96 HIS A O 1
ATOM 723 N N . ALA A 1 97 ? 0.158 15.812 15.758 1 84.62 97 ALA A N 1
ATOM 724 C CA . ALA A 1 97 ? -1.097 15.156 15.391 1 84.62 97 ALA A CA 1
ATOM 725 C C . ALA A 1 97 ? -2.184 16.188 15.102 1 84.62 97 ALA A C 1
ATOM 727 O O . ALA A 1 97 ? -2.977 16.031 14.172 1 84.62 97 ALA A O 1
ATOM 728 N N . GLU A 1 98 ? -2.143 17.219 15.867 1 86.5 98 GLU A N 1
ATOM 729 C CA . GLU A 1 98 ? -3.156 18.25 15.688 1 86.5 98 GLU A CA 1
ATOM 730 C C . GLU A 1 98 ? -3 18.953 14.344 1 86.5 98 GLU A C 1
ATOM 732 O O . GLU A 1 98 ? -3.99 19.234 13.672 1 86.5 98 GLU A O 1
ATOM 737 N N . VAL A 1 99 ? -1.785 19.203 14.023 1 87.5 99 VAL A N 1
ATOM 738 C CA . VAL A 1 99 ? -1.53 19.906 12.773 1 87.5 99 VAL A CA 1
ATOM 739 C C . VAL A 1 99 ? -1.937 19.016 11.594 1 87.5 99 VAL A C 1
ATOM 741 O O . VAL A 1 99 ? -2.582 19.484 10.648 1 87.5 99 VAL A O 1
ATOM 744 N N . VAL A 1 100 ? -1.621 17.781 11.688 1 88.81 100 VAL A N 1
ATOM 745 C CA . VAL A 1 100 ? -1.983 16.844 10.633 1 88.81 100 VAL A CA 1
ATOM 746 C C . VAL A 1 100 ? -3.504 16.719 10.562 1 88.81 100 VAL A C 1
ATOM 748 O O . VAL A 1 100 ? -4.078 16.703 9.469 1 88.81 100 VAL A O 1
ATOM 751 N N . LEU A 1 101 ? -4.125 16.672 11.695 1 88.56 101 LEU A N 1
ATOM 752 C CA . LEU A 1 101 ? -5.578 16.531 11.75 1 88.56 101 LEU A CA 1
ATOM 753 C C . LEU A 1 101 ? -6.27 17.75 11.156 1 88.56 101 LEU A C 1
ATOM 755 O O . LEU A 1 101 ? -7.336 17.641 10.547 1 88.56 101 LEU A O 1
ATOM 759 N N . ARG A 1 102 ? -5.715 18.891 11.344 1 91.06 102 ARG A N 1
ATOM 760 C CA . ARG A 1 102 ? -6.285 20.109 10.773 1 91.06 102 ARG A CA 1
ATOM 761 C C . ARG A 1 102 ? -6.324 20.031 9.25 1 91.06 102 ARG A C 1
ATOM 763 O O . ARG A 1 102 ? -7.25 20.547 8.625 1 91.06 102 ARG A O 1
ATOM 770 N N . LEU A 1 103 ? -5.336 19.375 8.711 1 94.12 103 LEU A N 1
ATOM 771 C CA . LEU A 1 103 ? -5.262 19.219 7.262 1 94.12 103 LEU A CA 1
ATOM 772 C C . LEU A 1 103 ? -6.277 18.188 6.77 1 94.12 103 LEU A C 1
ATOM 774 O O . LEU A 1 103 ? -6.664 18.219 5.598 1 94.12 103 LEU A O 1
ATOM 778 N N . ALA A 1 104 ? -6.785 17.391 7.645 1 92.81 104 ALA A N 1
ATOM 779 C CA . ALA A 1 104 ? -7.703 16.328 7.27 1 92.81 104 ALA A CA 1
ATOM 780 C C . ALA A 1 104 ? -9.023 16.891 6.754 1 92.81 104 ALA A C 1
ATOM 782 O O . ALA A 1 104 ? -9.617 16.344 5.824 1 92.81 104 ALA A O 1
ATOM 783 N N . ALA A 1 105 ? -9.438 18 7.27 1 92.44 105 ALA A N 1
ATOM 784 C CA . ALA A 1 105 ? -10.719 18.578 6.879 1 92.44 105 ALA A CA 1
ATOM 785 C C . ALA A 1 105 ? -10.688 19.062 5.434 1 92.44 105 ALA A C 1
ATOM 787 O O . ALA A 1 105 ? -11.531 18.672 4.621 1 92.44 105 ALA A O 1
ATOM 788 N N . PRO A 1 106 ? -9.68 19.891 5.113 1 94.75 106 PRO A N 1
ATOM 789 C CA . PRO A 1 106 ? -9.594 20.281 3.703 1 94.75 106 PRO A CA 1
ATOM 790 C C . PRO A 1 106 ? -9.445 19.078 2.768 1 94.75 106 PRO A C 1
ATOM 792 O O . PRO A 1 106 ? -9.969 19.094 1.65 1 94.75 106 PRO A O 1
ATOM 795 N N . LEU A 1 107 ? -8.75 18.078 3.17 1 95.38 107 LEU A N 1
ATOM 796 C CA . LEU A 1 107 ? -8.586 16.875 2.34 1 95.38 107 LEU A CA 1
ATOM 797 C C . LEU A 1 107 ? -9.906 16.141 2.18 1 95.38 107 LEU A C 1
ATOM 799 O O . LEU A 1 107 ? -10.227 15.664 1.088 1 95.38 107 LEU A O 1
ATOM 803 N N . PHE A 1 108 ? -10.625 16.078 3.266 1 96.38 108 PHE A N 1
ATOM 804 C CA . PHE A 1 108 ? -11.953 15.492 3.174 1 96.38 108 PHE A CA 1
ATOM 805 C C . PHE A 1 108 ? -12.812 16.25 2.164 1 96.38 108 PHE A C 1
ATOM 807 O O . PHE A 1 108 ? -13.406 15.641 1.27 1 96.38 108 PHE A O 1
ATOM 814 N N . ASP A 1 109 ? -12.82 17.5 2.297 1 96.19 109 ASP A N 1
ATOM 815 C CA . ASP A 1 109 ? -13.656 18.344 1.444 1 96.19 109 ASP A CA 1
ATOM 816 C C . ASP A 1 109 ? -13.242 18.219 -0.021 1 96.19 109 ASP A C 1
ATOM 818 O O . ASP A 1 109 ? -14.102 18.141 -0.906 1 96.19 109 ASP A O 1
ATOM 822 N N . ALA A 1 110 ? -11.992 18.219 -0.221 1 95.5 110 ALA A N 1
ATOM 823 C CA . ALA A 1 110 ? -11.492 18.125 -1.59 1 95.5 110 ALA A CA 1
ATOM 824 C C . ALA A 1 110 ? -11.766 16.734 -2.176 1 95.5 110 ALA A C 1
ATOM 826 O O . ALA A 1 110 ? -11.93 16.594 -3.391 1 95.5 110 ALA A O 1
ATOM 827 N N . THR A 1 111 ? -11.75 15.703 -1.347 1 95.69 111 THR A N 1
ATOM 828 C CA . THR A 1 111 ? -12 14.336 -1.778 1 95.69 111 THR A CA 1
ATOM 829 C C . THR A 1 111 ? -13.477 14.141 -2.131 1 95.69 111 THR A C 1
ATOM 831 O O . THR A 1 111 ? -13.805 13.398 -3.062 1 95.69 111 THR A O 1
ATOM 834 N N . ASP A 1 112 ? -14.281 14.836 -1.34 1 96 112 ASP A N 1
ATOM 835 C CA . ASP A 1 112 ? -15.719 14.82 -1.6 1 96 112 ASP A CA 1
ATOM 836 C C . ASP A 1 112 ? -16.062 15.656 -2.83 1 96 112 ASP A C 1
ATOM 838 O O . ASP A 1 112 ? -16.656 16.734 -2.707 1 96 112 ASP A O 1
ATOM 842 N N . THR A 1 113 ? -15.906 15.086 -3.984 1 91.19 113 THR A N 1
ATOM 843 C CA . THR A 1 113 ? -15.938 15.828 -5.242 1 91.19 113 THR A CA 1
ATOM 844 C C . THR A 1 113 ? -17.359 16.281 -5.562 1 91.19 113 THR A C 1
ATOM 846 O O . THR A 1 113 ? -17.547 17.328 -6.18 1 91.19 113 THR A O 1
ATOM 849 N N . ASP A 1 114 ? -18.281 15.547 -5.18 1 92.56 114 ASP A N 1
ATOM 850 C CA . ASP A 1 114 ? -19.641 15.945 -5.504 1 92.56 114 ASP A CA 1
ATOM 851 C C . ASP A 1 114 ? -20.266 16.734 -4.359 1 92.56 114 ASP A C 1
ATOM 853 O O . ASP A 1 114 ? -21.453 17.078 -4.41 1 92.56 114 ASP A O 1
ATOM 857 N N . ALA A 1 115 ? -19.562 16.953 -3.264 1 93.12 115 ALA A N 1
ATOM 858 C CA . ALA A 1 115 ? -19.938 17.797 -2.129 1 93.12 115 ALA A CA 1
ATOM 859 C C . ALA A 1 115 ? -21.234 17.328 -1.485 1 93.12 115 ALA A C 1
ATOM 861 O O . ALA A 1 115 ? -22.094 18.141 -1.131 1 93.12 115 ALA A O 1
ATOM 862 N N . ASP A 1 116 ? -21.391 16.062 -1.34 1 95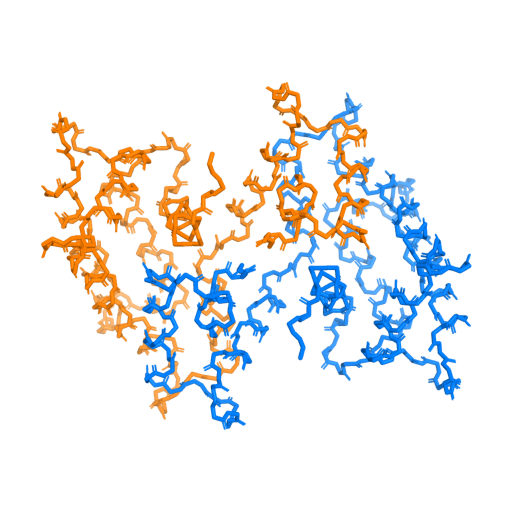.12 116 ASP A N 1
ATOM 863 C CA . ASP A 1 116 ? -22.609 15.531 -0.718 1 95.12 116 ASP A CA 1
ATOM 864 C C . ASP A 1 116 ? -22.359 15.211 0.756 1 95.12 116 ASP A C 1
ATOM 866 O O . ASP A 1 116 ? -23.203 14.57 1.399 1 95.12 116 ASP A O 1
ATOM 870 N N . GLY A 1 117 ? -21.234 15.594 1.205 1 95.12 117 GLY A N 1
ATOM 871 C CA . GLY A 1 117 ? -20.938 15.492 2.625 1 95.12 117 GLY A CA 1
ATOM 872 C C . GLY A 1 117 ? -20.359 14.148 3.018 1 95.12 117 GLY A C 1
ATOM 873 O O . GLY A 1 117 ? -20.156 13.875 4.203 1 95.12 117 GLY A O 1
ATOM 874 N N . SER A 1 118 ? -20.109 13.352 2.053 1 96.56 118 SER A N 1
ATOM 875 C CA . SER A 1 118 ? -19.5 12.047 2.307 1 96.56 118 SER A CA 1
ATOM 876 C C . SER A 1 118 ? -18.562 11.648 1.179 1 96.56 118 SER A C 1
ATOM 878 O O . SER A 1 118 ? -18.578 12.25 0.103 1 96.56 118 SER A O 1
ATOM 880 N N . ILE A 1 119 ? -17.703 10.734 1.484 1 96.62 119 ILE A N 1
ATOM 881 C CA . ILE A 1 119 ? -16.75 10.227 0.5 1 96.62 119 ILE A CA 1
ATOM 882 C C . ILE A 1 119 ? -17.188 8.836 0.03 1 96.62 119 ILE A C 1
ATOM 884 O O . ILE A 1 119 ? -17.328 7.918 0.839 1 96.62 119 ILE A O 1
ATOM 888 N N . SER A 1 120 ? -17.422 8.742 -1.232 1 95.62 120 SER A N 1
ATOM 889 C CA . SER A 1 120 ? -17.719 7.445 -1.835 1 95.62 120 SER A CA 1
ATOM 890 C C . SER A 1 120 ? -16.453 6.625 -2.031 1 95.62 120 SER A C 1
ATOM 892 O O . SER A 1 120 ? -15.344 7.137 -1.863 1 95.62 120 SER A O 1
ATOM 894 N N . LEU A 1 121 ? -16.656 5.359 -2.352 1 92 121 LEU A N 1
ATOM 895 C CA . LEU A 1 121 ? -15.516 4.492 -2.605 1 92 121 LEU A CA 1
ATOM 896 C C . LEU A 1 121 ? -14.672 5.035 -3.752 1 92 121 LEU A C 1
ATOM 898 O O . LEU A 1 121 ? -13.438 5.066 -3.658 1 92 121 LEU A O 1
ATOM 902 N N . GLN A 1 122 ? -15.297 5.438 -4.77 1 89.81 122 GLN A N 1
ATOM 903 C CA . GLN A 1 122 ? -14.578 5.961 -5.93 1 89.81 122 GLN A CA 1
ATOM 904 C C . GLN A 1 122 ? -13.773 7.199 -5.559 1 89.81 122 GLN A C 1
ATOM 906 O O . GLN A 1 122 ? -12.617 7.34 -5.973 1 89.81 122 GLN A O 1
ATOM 911 N N . GLU A 1 123 ? -14.375 8.047 -4.758 1 94.12 123 GLU A N 1
ATOM 912 C CA . GLU A 1 123 ? -13.688 9.25 -4.301 1 94.12 123 GLU A CA 1
ATOM 913 C C . GLU A 1 123 ? -12.516 8.906 -3.395 1 94.12 123 GLU A C 1
ATOM 915 O O . GLU A 1 123 ? -11.445 9.516 -3.488 1 94.12 123 GLU A O 1
ATOM 920 N N . TYR A 1 124 ? -12.781 7.922 -2.604 1 92.44 124 TYR A N 1
ATOM 921 C CA . TYR A 1 124 ? -11.727 7.531 -1.672 1 92.44 124 TYR A CA 1
ATOM 922 C C . TYR A 1 124 ? -10.531 6.941 -2.414 1 92.44 124 TYR A C 1
ATOM 924 O O . TYR A 1 124 ? -9.383 7.188 -2.047 1 92.44 124 TYR A O 1
ATOM 932 N N . VAL A 1 125 ? -10.773 6.18 -3.371 1 85.44 125 VAL A N 1
ATOM 933 C CA . VAL A 1 125 ? -9.695 5.566 -4.137 1 85.44 125 VAL A CA 1
ATOM 934 C C . VAL A 1 125 ? -8.852 6.656 -4.801 1 85.44 125 VAL A C 1
ATOM 936 O O . VAL A 1 125 ? -7.625 6.535 -4.875 1 85.44 125 VAL A O 1
ATOM 939 N N . ARG A 1 126 ? -9.43 7.672 -5.199 1 86.56 126 ARG A N 1
ATOM 940 C CA . ARG A 1 126 ? -8.703 8.805 -5.766 1 86.56 126 ARG A CA 1
ATOM 941 C C . ARG A 1 126 ? -7.805 9.453 -4.719 1 86.56 126 ARG A C 1
ATOM 943 O O . ARG A 1 126 ? -6.648 9.773 -5 1 86.56 126 ARG A O 1
ATOM 950 N N . PHE A 1 127 ? -8.414 9.664 -3.59 1 90.06 127 PHE A N 1
ATOM 951 C CA . PHE A 1 127 ? -7.645 10.188 -2.467 1 90.06 127 PHE A CA 1
ATOM 952 C C . PHE A 1 127 ? -6.465 9.281 -2.152 1 90.06 127 PHE A C 1
ATOM 954 O O . PHE A 1 127 ? -5.336 9.75 -2 1 90.06 127 PHE A O 1
ATOM 961 N N . TYR A 1 128 ? -6.715 8.023 -2.117 1 85.12 128 TYR A N 1
ATOM 962 C CA . TYR A 1 128 ? -5.688 7.047 -1.772 1 85.12 128 TYR A CA 1
ATOM 963 C C . TYR A 1 128 ? -4.566 7.051 -2.803 1 85.12 128 TYR A C 1
ATOM 965 O O . TYR A 1 128 ? -3.385 6.996 -2.445 1 85.12 128 TYR A O 1
ATOM 973 N N . THR A 1 129 ? -4.957 7.137 -4 1 79.38 129 THR A N 1
ATOM 974 C CA . THR A 1 129 ? -3.971 7.188 -5.074 1 79.38 129 THR A CA 1
ATOM 975 C C . THR A 1 129 ? -3.145 8.469 -4.984 1 79.38 129 THR A C 1
ATOM 977 O O . THR A 1 129 ? -1.949 8.461 -5.289 1 79.38 129 THR A O 1
ATOM 980 N N . ALA A 1 130 ? -3.77 9.523 -4.574 1 82.5 130 ALA A N 1
ATOM 981 C CA . ALA A 1 130 ? -3.074 10.805 -4.43 1 82.5 130 ALA A CA 1
ATOM 982 C C . ALA A 1 130 ? -2.012 10.727 -3.334 1 82.5 130 ALA A C 1
ATOM 984 O O . ALA A 1 130 ? -1 11.43 -3.395 1 82.5 130 ALA A O 1
ATOM 985 N N . MET A 1 131 ? -2.248 9.891 -2.375 1 82.56 131 MET A N 1
ATOM 986 C CA . MET A 1 131 ? -1.265 9.711 -1.311 1 82.56 131 MET A CA 1
ATOM 987 C C . MET A 1 131 ? 0.015 9.086 -1.854 1 82.56 131 MET A C 1
ATOM 989 O O . MET A 1 131 ? 1.105 9.344 -1.343 1 82.56 131 MET A O 1
ATOM 993 N N . ASP A 1 132 ? -0.175 8.297 -2.99 1 73.81 132 ASP A N 1
ATOM 994 C CA . ASP A 1 132 ? 0.969 7.742 -3.707 1 73.81 132 ASP A CA 1
ATOM 995 C C . ASP A 1 132 ? 1.911 7.008 -2.756 1 73.81 132 ASP A C 1
ATOM 997 O O . ASP A 1 132 ? 3.115 7.27 -2.742 1 73.81 132 ASP A O 1
ATOM 1001 N N . LEU A 1 133 ? 1.295 6.129 -2.023 1 72.56 133 LEU A N 1
ATOM 1002 C CA . LEU A 1 133 ? 2.086 5.426 -1.021 1 72.56 133 LEU A CA 1
ATOM 1003 C C . LEU A 1 133 ? 2.797 4.227 -1.635 1 72.56 133 LEU A C 1
ATOM 1005 O O . LEU A 1 133 ? 3.75 3.699 -1.055 1 72.56 133 LEU A O 1
ATOM 1009 N N . ASP A 1 134 ? 2.355 3.795 -2.857 1 69.75 134 ASP A N 1
ATOM 1010 C CA . ASP A 1 134 ? 2.838 2.545 -3.438 1 69.75 134 ASP A CA 1
ATOM 1011 C C . ASP A 1 134 ? 4.352 2.572 -3.621 1 69.75 134 ASP A C 1
ATOM 1013 O O . ASP A 1 134 ? 5.047 1.621 -3.254 1 69.75 134 ASP A O 1
ATOM 1017 N N . GLY A 1 135 ? 4.812 3.717 -4.277 1 70.25 135 GLY A N 1
ATOM 1018 C CA . GLY A 1 135 ? 6.246 3.805 -4.512 1 70.25 135 GLY A CA 1
ATOM 1019 C C . GLY A 1 135 ? 7.066 3.74 -3.236 1 70.25 135 GLY A C 1
ATOM 1020 O O . GLY A 1 135 ? 8.055 3.012 -3.166 1 70.25 135 GLY A O 1
ATOM 1021 N N . LYS A 1 136 ? 6.602 4.379 -2.295 1 73.19 136 LYS A N 1
ATOM 1022 C CA . LYS A 1 136 ? 7.336 4.445 -1.036 1 73.19 136 LYS A CA 1
ATOM 1023 C C . LYS A 1 136 ? 7.223 3.135 -0.264 1 73.19 136 LYS A C 1
ATOM 1025 O O . LYS A 1 136 ? 8.195 2.678 0.337 1 73.19 136 LYS A O 1
ATOM 1030 N N . ILE A 1 137 ? 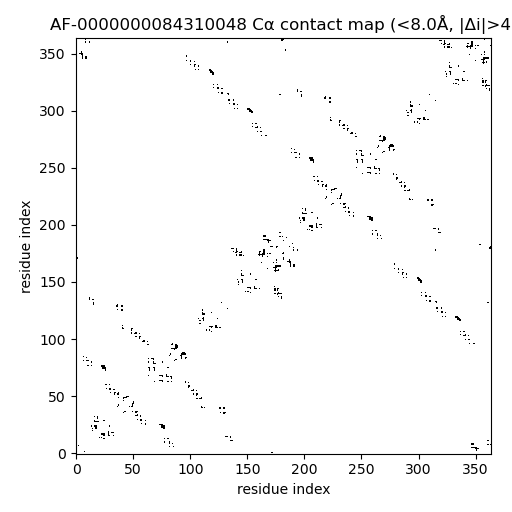6.02 2.604 -0.312 1 74.62 137 ILE A N 1
ATOM 1031 C CA . ILE A 1 137 ? 5.828 1.308 0.329 1 74.62 137 ILE A CA 1
ATOM 1032 C C . ILE A 1 137 ? 6.691 0.256 -0.365 1 74.62 137 ILE A C 1
ATOM 1034 O O . ILE A 1 137 ? 7.301 -0.589 0.294 1 74.62 137 ILE A O 1
ATOM 1038 N N . GLY A 1 138 ? 6.766 0.324 -1.618 1 79 138 GLY A N 1
ATOM 1039 C CA . GLY A 1 138 ? 7.637 -0.569 -2.365 1 79 138 GLY A CA 1
ATOM 1040 C C . GLY A 1 138 ? 9.102 -0.432 -1.984 1 79 138 GLY A C 1
ATOM 1041 O O . GLY A 1 138 ? 9.805 -1.432 -1.856 1 79 138 GLY A O 1
ATOM 1042 N N . GLU A 1 139 ? 9.523 0.793 -1.816 1 80.31 139 GLU A N 1
ATOM 1043 C CA . GLU A 1 139 ? 10.898 1.039 -1.408 1 80.31 139 GLU A CA 1
ATOM 1044 C C . GLU A 1 139 ? 11.18 0.447 -0.031 1 80.31 139 GLU A C 1
ATOM 1046 O O . GLU A 1 139 ? 12.234 -0.149 0.19 1 80.31 139 GLU A O 1
ATOM 1051 N N . LEU A 1 140 ? 10.273 0.666 0.817 1 74.62 140 LEU A N 1
ATOM 1052 C CA . LEU A 1 140 ? 10.43 0.118 2.16 1 74.62 140 LEU A CA 1
ATOM 1053 C C . LEU A 1 140 ? 10.453 -1.406 2.127 1 74.62 140 LEU A C 1
ATOM 1055 O O . LEU A 1 140 ? 11.258 -2.037 2.816 1 74.62 140 LEU A O 1
ATOM 1059 N N . ALA A 1 141 ? 9.57 -1.935 1.372 1 81.62 141 ALA A N 1
ATOM 1060 C CA . ALA A 1 141 ? 9.539 -3.387 1.212 1 81.62 141 ALA A CA 1
ATOM 1061 C C . ALA A 1 141 ? 10.867 -3.906 0.657 1 81.62 141 ALA A C 1
ATOM 1063 O O . ALA A 1 141 ? 11.391 -4.91 1.136 1 81.62 141 ALA A O 1
ATOM 1064 N N . PHE A 1 142 ? 11.414 -3.238 -0.33 1 88 142 PHE A N 1
ATOM 1065 C CA . PHE A 1 142 ? 12.68 -3.611 -0.938 1 88 142 PHE A CA 1
ATOM 1066 C C . PHE A 1 142 ? 13.789 -3.646 0.107 1 88 142 PHE A C 1
ATOM 1068 O O . PHE A 1 142 ? 14.555 -4.613 0.18 1 88 142 PHE A O 1
ATOM 1075 N N . THR A 1 143 ? 13.859 -2.639 0.885 1 82.94 143 THR A N 1
ATOM 1076 C CA . THR A 1 143 ? 14.891 -2.518 1.907 1 82.94 143 THR A CA 1
ATOM 1077 C C . THR A 1 143 ? 14.789 -3.66 2.914 1 82.94 143 THR A C 1
ATOM 1079 O O . THR A 1 143 ? 15.812 -4.207 3.34 1 82.94 143 THR A O 1
ATOM 1082 N N . ARG A 1 144 ? 13.617 -3.979 3.25 1 80.94 144 ARG A N 1
ATOM 1083 C CA . ARG A 1 144 ? 13.414 -5.047 4.223 1 80.94 144 ARG A CA 1
ATOM 1084 C C . ARG A 1 144 ? 13.727 -6.41 3.613 1 80.94 144 ARG A C 1
ATOM 1086 O O . ARG A 1 144 ? 14.203 -7.312 4.309 1 80.94 144 ARG A O 1
ATOM 1093 N N . LEU A 1 145 ? 13.414 -6.559 2.396 1 88.12 145 LEU A N 1
ATOM 1094 C CA . LEU A 1 145 ? 13.672 -7.812 1.7 1 88.12 145 LEU A CA 1
ATOM 1095 C C . LEU A 1 145 ? 15.172 -8.016 1.496 1 88.12 145 LEU A C 1
ATOM 1097 O O . LEU A 1 145 ? 15.648 -9.156 1.447 1 88.12 145 LEU A O 1
ATOM 1101 N N . ASP A 1 146 ? 15.852 -6.918 1.311 1 91.06 146 ASP A N 1
ATOM 1102 C CA . ASP A 1 146 ? 17.297 -6.961 1.113 1 91.06 146 ASP A CA 1
ATOM 1103 C C . ASP A 1 146 ? 18.016 -7.312 2.414 1 91.06 146 ASP A C 1
ATOM 1105 O O . ASP A 1 146 ? 18.672 -6.457 3.018 1 91.06 146 ASP A O 1
ATOM 1109 N N . ASN A 1 147 ? 18.031 -8.516 2.73 1 86.56 147 ASN A N 1
ATOM 1110 C CA . ASN A 1 147 ? 18.484 -9.016 4.023 1 86.56 147 ASN A CA 1
ATOM 1111 C C . ASN A 1 147 ? 19.984 -8.836 4.207 1 86.56 147 ASN A C 1
ATOM 1113 O O . ASN A 1 147 ? 20.453 -8.633 5.324 1 86.56 147 ASN A O 1
ATOM 1117 N N . ASP A 1 148 ? 20.719 -8.844 3.166 1 90.25 148 ASP A N 1
ATOM 1118 C CA . ASP A 1 148 ? 22.172 -8.734 3.32 1 90.25 148 ASP A CA 1
ATOM 1119 C C . ASP A 1 148 ? 22.641 -7.301 3.104 1 90.25 148 ASP A C 1
ATOM 1121 O O . ASP A 1 148 ? 23.828 -7.016 3.182 1 90.25 148 ASP A O 1
ATOM 1125 N N . GLY A 1 149 ? 21.75 -6.418 2.689 1 89.38 149 GLY A N 1
ATOM 1126 C CA . GLY A 1 149 ? 22 -4.988 2.646 1 89.38 149 GLY A CA 1
ATOM 1127 C C . GLY A 1 149 ? 22.891 -4.574 1.486 1 89.38 149 GLY A C 1
ATOM 1128 O O . GLY A 1 149 ? 23.547 -3.535 1.542 1 89.38 149 GLY A O 1
ATOM 1129 N N . ASP A 1 150 ? 22.969 -5.316 0.4 1 92.88 150 ASP A N 1
ATOM 1130 C CA . ASP A 1 150 ? 23.875 -4.996 -0.699 1 92.88 150 ASP A CA 1
ATOM 1131 C C . ASP A 1 150 ? 23.188 -4.109 -1.736 1 92.88 150 ASP A C 1
ATOM 1133 O O . ASP A 1 150 ? 23.75 -3.826 -2.793 1 92.88 150 ASP A O 1
ATOM 1137 N N . GLY A 1 151 ? 21.906 -3.771 -1.548 1 92.56 151 GLY A N 1
ATOM 1138 C CA . GLY A 1 151 ? 21.188 -2.852 -2.418 1 92.56 151 GLY A CA 1
ATOM 1139 C C . GLY A 1 151 ? 20.547 -3.537 -3.604 1 92.56 151 GLY A C 1
ATOM 1140 O O . GLY A 1 151 ? 20.109 -2.875 -4.547 1 92.56 151 GLY A O 1
ATOM 1141 N N . ARG A 1 152 ? 20.547 -4.836 -3.516 1 95.44 152 ARG A N 1
ATOM 1142 C CA . ARG A 1 152 ? 19.906 -5.648 -4.543 1 95.44 152 ARG A CA 1
ATOM 1143 C C . ARG A 1 152 ? 19.156 -6.82 -3.92 1 95.44 152 ARG A C 1
ATOM 1145 O O . ARG A 1 152 ? 19.469 -7.238 -2.801 1 95.44 152 ARG A O 1
ATOM 1152 N N . LEU A 1 153 ? 18.141 -7.238 -4.598 1 96.06 153 LEU A N 1
ATOM 1153 C CA . LEU A 1 153 ? 17.469 -8.469 -4.191 1 96.06 153 LEU A CA 1
ATOM 1154 C C . LEU A 1 153 ? 17.938 -9.648 -5.031 1 96.06 153 LEU A C 1
ATOM 1156 O O . LEU A 1 153 ? 17.766 -9.648 -6.254 1 96.06 153 LEU A O 1
ATOM 1160 N N . ASN A 1 154 ? 18.562 -10.539 -4.371 1 96.06 154 ASN A N 1
ATOM 1161 C CA . ASN A 1 154 ? 18.859 -11.781 -5.078 1 96.06 154 ASN A CA 1
ATOM 1162 C C . ASN A 1 154 ? 17.656 -12.719 -5.113 1 96.06 154 ASN A C 1
ATOM 1164 O O . ASN A 1 154 ? 16.609 -12.406 -4.543 1 96.06 154 ASN A O 1
ATOM 1168 N N . ARG A 1 155 ? 17.844 -13.789 -5.855 1 94.94 155 ARG A N 1
ATOM 1169 C CA . ARG A 1 155 ? 16.734 -14.719 -6.059 1 94.94 155 ARG A CA 1
ATOM 1170 C C . ARG A 1 155 ? 16.234 -15.289 -4.734 1 94.94 155 ARG A C 1
ATOM 1172 O O . ARG A 1 155 ? 15.031 -15.375 -4.496 1 94.94 155 ARG A O 1
ATOM 1179 N N . GLN A 1 156 ? 17.109 -15.602 -3.959 1 93.88 156 GLN A N 1
ATOM 1180 C CA . GLN A 1 156 ? 16.75 -16.172 -2.668 1 93.88 156 GLN A CA 1
ATOM 1181 C C . GLN A 1 156 ? 15.953 -15.188 -1.826 1 93.88 156 GLN A C 1
ATOM 1183 O O . GLN A 1 156 ? 14.938 -15.547 -1.23 1 93.88 156 GLN A O 1
ATOM 1188 N N . GLU A 1 157 ? 16.406 -13.977 -1.734 1 94.19 157 GLU A N 1
ATOM 1189 C CA . GLU A 1 157 ? 15.711 -12.945 -0.972 1 94.19 157 GLU A CA 1
ATOM 1190 C C . GLU A 1 157 ? 14.289 -12.734 -1.495 1 94.19 157 GLU A C 1
ATOM 1192 O O . GLU A 1 157 ? 13.352 -12.586 -0.711 1 94.19 157 GLU A O 1
ATOM 1197 N N . PHE A 1 158 ? 14.211 -12.734 -2.744 1 94.62 158 PHE A N 1
ATOM 1198 C CA . PHE A 1 158 ? 12.906 -12.539 -3.369 1 94.62 158 PHE A CA 1
ATOM 1199 C C . PHE A 1 158 ? 11.977 -13.703 -3.059 1 94.62 158 PHE A C 1
ATOM 1201 O O . PHE A 1 158 ?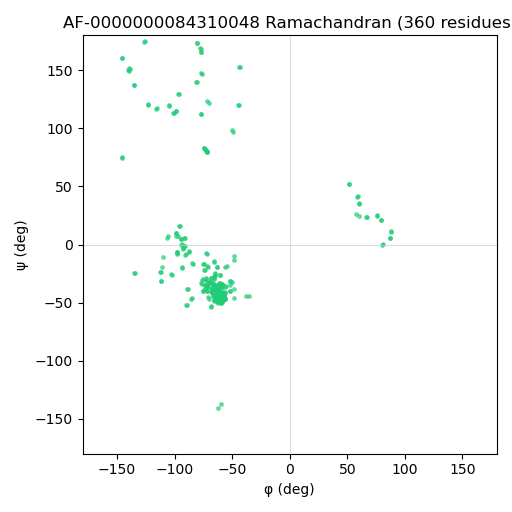 10.836 -13.492 -2.625 1 94.62 158 PHE A O 1
ATOM 1208 N N . LEU A 1 159 ? 12.43 -14.898 -3.221 1 91.31 159 LEU A N 1
ATOM 1209 C CA . LEU A 1 159 ? 11.609 -16.078 -2.996 1 91.31 159 LEU A CA 1
ATOM 1210 C C . LEU A 1 159 ? 11.219 -16.203 -1.527 1 91.31 159 LEU A C 1
ATOM 1212 O O . LEU A 1 159 ? 10.102 -16.609 -1.209 1 91.31 159 LEU A O 1
ATOM 1216 N N . GLU A 1 160 ? 12.133 -15.875 -0.742 1 89.31 160 GLU A N 1
ATOM 1217 C CA . GLU A 1 160 ? 11.836 -15.898 0.688 1 89.31 160 GLU A CA 1
ATOM 1218 C C . GLU A 1 160 ? 10.758 -14.883 1.051 1 89.31 160 GLU A C 1
ATOM 1220 O O . GLU A 1 160 ? 9.953 -15.125 1.946 1 89.31 160 GLU A O 1
ATOM 1225 N N . GLY A 1 161 ? 10.836 -13.797 0.414 1 89.62 161 GLY A N 1
ATOM 1226 C CA . GLY A 1 161 ? 9.789 -12.805 0.612 1 89.62 161 GLY A CA 1
ATOM 1227 C C . GLY A 1 161 ? 8.406 -13.32 0.256 1 89.62 161 GLY A C 1
ATOM 1228 O O . GLY A 1 161 ? 7.465 -13.203 1.046 1 89.62 161 GLY A O 1
ATOM 1229 N N . VAL A 1 162 ? 8.344 -13.961 -0.871 1 89.75 162 VAL A N 1
ATOM 1230 C CA . VAL A 1 162 ? 7.074 -14.523 -1.328 1 89.75 162 VAL A CA 1
ATOM 1231 C C . VAL A 1 162 ? 6.613 -15.617 -0.367 1 89.75 162 VAL A C 1
ATOM 1233 O O . VAL A 1 162 ? 5.445 -15.664 0.017 1 89.75 162 VAL A O 1
ATOM 1236 N N . HIS A 1 163 ? 7.512 -16.375 0.02 1 88.75 163 HIS A N 1
ATOM 1237 C CA . HIS A 1 163 ? 7.199 -17.453 0.961 1 88.75 163 HIS A CA 1
ATOM 1238 C C . HIS A 1 163 ? 6.664 -16.891 2.273 1 88.75 163 HIS A C 1
ATOM 1240 O O . HIS A 1 163 ? 5.707 -17.422 2.838 1 88.75 163 HIS A O 1
ATOM 1246 N N . ALA A 1 164 ? 7.262 -15.891 2.721 1 86.19 164 ALA A N 1
ATOM 1247 C CA . ALA A 1 164 ? 6.898 -15.305 4.012 1 86.19 164 ALA A CA 1
ATOM 1248 C C . ALA A 1 164 ? 5.469 -14.781 3.992 1 86.19 164 ALA A C 1
ATOM 1250 O O . ALA A 1 164 ? 4.73 -14.93 4.969 1 86.19 164 ALA A O 1
ATOM 1251 N N . ILE A 1 165 ? 5.035 -14.164 2.951 1 85 165 ILE A N 1
ATOM 1252 C CA . ILE A 1 165 ? 3.691 -13.602 2.889 1 85 165 ILE A CA 1
ATOM 1253 C C . ILE A 1 165 ? 2.658 -14.727 2.951 1 85 165 ILE A C 1
ATOM 1255 O O . ILE A 1 165 ? 1.551 -14.539 3.457 1 85 165 ILE A O 1
ATOM 1259 N N . LEU A 1 166 ? 3.043 -15.875 2.557 1 84.12 166 LEU A N 1
ATOM 1260 C CA . LEU A 1 166 ? 2.098 -16.984 2.449 1 84.12 166 LEU A CA 1
ATOM 1261 C C . LEU A 1 166 ? 2.092 -17.812 3.727 1 84.12 166 LEU A C 1
ATOM 1263 O O . LEU A 1 166 ? 1.12 -18.516 4.008 1 84.12 166 LEU A O 1
ATOM 1267 N N . THR A 1 167 ? 3.209 -17.672 4.52 1 83.44 167 THR A N 1
ATOM 1268 C CA . THR A 1 167 ? 3.348 -18.703 5.531 1 83.44 167 THR A CA 1
ATOM 1269 C C . THR A 1 167 ? 3.703 -18.094 6.887 1 83.44 167 THR A C 1
ATOM 1271 O O . THR A 1 167 ? 3.506 -18.734 7.926 1 83.44 167 THR A O 1
ATOM 1274 N N . SER A 1 168 ? 4.277 -16.984 6.871 1 82 168 SER A N 1
ATOM 1275 C CA . SER A 1 168 ? 4.836 -16.453 8.117 1 82 168 SER A CA 1
ATOM 1276 C C . SER A 1 168 ? 3.756 -15.812 8.977 1 82 168 SER A C 1
ATOM 1278 O O . SER A 1 168 ? 2.875 -15.117 8.461 1 82 168 SER A O 1
ATOM 1280 N N . GLU A 1 169 ? 3.842 -16.031 10.289 1 79.88 169 GLU A N 1
ATOM 1281 C CA . GLU A 1 169 ? 2.988 -15.336 11.25 1 79.88 169 GLU A CA 1
ATOM 1282 C C . GLU A 1 169 ? 3.773 -14.273 12.016 1 79.88 169 GLU A C 1
ATOM 1284 O O . GLU A 1 169 ? 3.242 -13.641 12.93 1 79.88 169 GLU A O 1
ATOM 1289 N N . ASN A 1 170 ? 5 -14.125 11.586 1 76.94 170 ASN A N 1
ATOM 1290 C CA . ASN A 1 170 ? 5.871 -13.148 12.234 1 76.94 170 ASN A CA 1
ATOM 1291 C C . ASN A 1 170 ? 5.965 -11.852 11.43 1 76.94 170 ASN A C 1
ATOM 1293 O O . ASN A 1 170 ? 6.566 -11.828 10.359 1 76.94 170 ASN A O 1
ATOM 1297 N N . PRO A 1 171 ? 5.438 -10.797 11.992 1 71.69 171 PRO A N 1
ATOM 1298 C CA . PRO A 1 171 ? 5.438 -9.523 11.258 1 71.69 171 PRO A CA 1
ATOM 1299 C C . PRO A 1 171 ? 6.844 -8.977 11.031 1 71.69 171 PRO A C 1
ATOM 1301 O O . PRO A 1 171 ? 7.039 -8.086 10.203 1 71.69 171 PRO A O 1
ATOM 1304 N N . SER A 1 172 ? 7.832 -9.477 11.719 1 71.31 172 SER A N 1
ATOM 1305 C CA . SER A 1 172 ? 9.195 -8.984 11.578 1 71.31 172 SER A CA 1
ATOM 1306 C C . SER A 1 172 ? 9.93 -9.711 10.453 1 71.31 172 SER A C 1
ATOM 1308 O O . SER A 1 172 ? 11.031 -9.32 10.07 1 71.31 172 SER A O 1
ATOM 1310 N N . ASP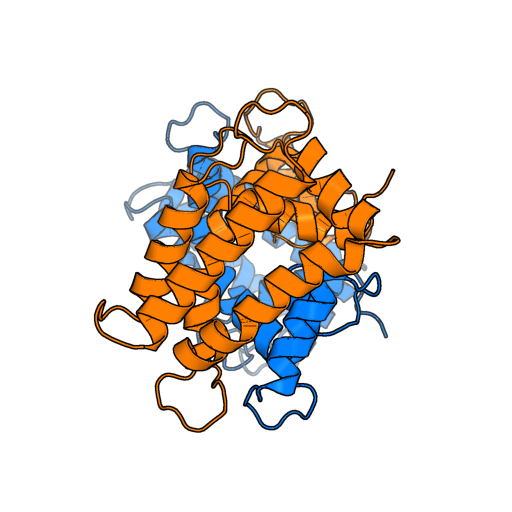 A 1 173 ? 9.234 -10.711 9.922 1 79.25 173 ASP A N 1
ATOM 1311 C CA . ASP A 1 173 ? 9.828 -11.375 8.766 1 79.25 173 ASP A CA 1
ATOM 1312 C C . ASP A 1 173 ? 9.805 -10.469 7.539 1 79.25 173 ASP A C 1
ATOM 1314 O O . ASP A 1 173 ? 8.75 -9.953 7.168 1 79.25 173 ASP A O 1
ATOM 1318 N N . PRO A 1 174 ? 10.977 -10.18 6.945 1 70.31 174 PRO A N 1
ATOM 1319 C CA . PRO A 1 174 ? 11.094 -9.195 5.867 1 70.31 174 PRO A CA 1
ATOM 1320 C C . PRO A 1 174 ? 10.094 -9.445 4.734 1 70.31 174 PRO A C 1
ATOM 1322 O O . PRO A 1 174 ? 9.578 -8.492 4.152 1 70.31 174 PRO A O 1
ATOM 1325 N N . GLY A 1 175 ? 9.766 -10.602 4.504 1 71.62 175 GLY A N 1
ATOM 1326 C CA . GLY A 1 175 ? 8.898 -10.891 3.369 1 71.62 175 GLY A CA 1
ATOM 1327 C C . GLY A 1 175 ? 7.469 -10.43 3.578 1 71.62 175 GLY A C 1
ATOM 1328 O O . GLY A 1 175 ? 6.73 -10.219 2.613 1 71.62 175 GLY A O 1
ATOM 1329 N N . THR A 1 176 ? 7.105 -10.219 4.805 1 70.12 176 THR A N 1
ATOM 1330 C CA . THR A 1 176 ? 5.719 -9.859 5.078 1 70.12 176 THR A CA 1
ATOM 1331 C C . THR A 1 176 ? 5.43 -8.438 4.613 1 70.12 176 THR A C 1
ATOM 1333 O O . THR A 1 176 ? 4.266 -8.047 4.461 1 70.12 176 THR A O 1
ATOM 1336 N N . TRP A 1 177 ? 6.477 -7.754 4.219 1 69.12 177 TRP A N 1
ATOM 1337 C CA . TRP A 1 177 ? 6.367 -6.359 3.807 1 69.12 177 TRP A CA 1
ATOM 1338 C C . TRP A 1 177 ? 6.086 -6.254 2.311 1 69.12 177 TRP A C 1
ATOM 1340 O O . TRP A 1 177 ? 5.805 -5.168 1.801 1 69.12 177 TRP A O 1
ATOM 1350 N N . MET A 1 178 ? 6.176 -7.418 1.668 1 74.62 178 MET A N 1
ATOM 1351 C CA . MET A 1 178 ? 6.016 -7.398 0.217 1 74.62 178 MET A CA 1
ATOM 1352 C C . MET A 1 178 ? 4.637 -6.875 -0.169 1 74.62 178 MET A C 1
ATOM 1354 O O . MET A 1 178 ? 4.465 -6.297 -1.243 1 74.62 178 MET A O 1
ATOM 1358 N N . LEU A 1 179 ? 3.73 -7.059 0.748 1 71.12 179 LEU A N 1
ATOM 1359 C CA . LEU A 1 179 ? 2.379 -6.578 0.48 1 71.12 179 LEU A CA 1
ATOM 1360 C C . LEU A 1 179 ? 2.139 -5.23 1.153 1 71.12 179 LEU A C 1
ATOM 1362 O O . LEU A 1 179 ? 1.016 -4.723 1.147 1 71.12 179 LEU A O 1
ATOM 1366 N N . GLY A 1 180 ? 3.162 -4.652 1.648 1 62.91 180 GLY A N 1
ATOM 1367 C CA . GLY A 1 180 ? 3.064 -3.338 2.266 1 62.91 180 GLY A CA 1
ATOM 1368 C C . GLY A 1 180 ? 2.539 -3.383 3.688 1 62.91 180 GLY A C 1
ATOM 1369 O O . GLY A 1 180 ? 2.182 -2.35 4.258 1 62.91 180 GLY A O 1
ATOM 1370 N N . ARG A 1 181 ? 2.242 -4.707 4.133 1 58.44 181 ARG A N 1
ATOM 1371 C CA . ARG A 1 181 ? 1.6 -4.777 5.441 1 58.44 181 ARG A CA 1
ATOM 1372 C C . ARG A 1 181 ? 2.406 -5.645 6.402 1 58.44 181 ARG A C 1
ATOM 1374 O O . ARG A 1 181 ? 3.154 -6.527 5.973 1 58.44 181 ARG A O 1
ATOM 1381 N N . THR A 1 182 ? 2.869 -5.188 7.492 1 52.03 182 THR A N 1
ATOM 1382 C CA . THR A 1 182 ? 3.33 -6.133 8.508 1 52.03 182 THR A CA 1
ATOM 1383 C C . THR A 1 182 ? 2.516 -5.988 9.789 1 52.03 182 THR A C 1
ATOM 1385 O O . THR A 1 182 ? 1.928 -4.934 10.039 1 52.03 182 THR A O 1
ATOM 1388 N N . MET B 1 1 ? -12.336 -12.797 15.461 1 34.34 1 MET B N 1
ATOM 1389 C CA . MET B 1 1 ? -10.992 -13.32 15.648 1 34.34 1 MET B CA 1
ATOM 1390 C C . MET B 1 1 ? -9.984 -12.555 14.797 1 34.34 1 MET B C 1
ATOM 1392 O O . MET B 1 1 ? -10.312 -12.109 13.695 1 34.34 1 MET B O 1
ATOM 1396 N N . SER B 1 2 ? -9.094 -11.906 15.375 1 46.06 2 SER B N 1
ATOM 1397 C CA . SER B 1 2 ? -8.047 -11.125 14.734 1 46.06 2 SER B CA 1
ATOM 1398 C C . SER B 1 2 ? -7.344 -11.922 13.641 1 46.06 2 SER B C 1
ATOM 1400 O O . SER B 1 2 ? -6.941 -13.062 13.859 1 46.06 2 SER B O 1
ATOM 1402 N N . SER B 1 3 ? -7.727 -11.758 12.406 1 60.59 3 SER B N 1
ATOM 1403 C CA . SER B 1 3 ? -7.184 -12.539 11.305 1 60.59 3 SER B CA 1
ATOM 1404 C C . SER B 1 3 ? -5.664 -12.656 11.406 1 60.59 3 SER B C 1
ATOM 1406 O O . SER B 1 3 ? -5.004 -11.766 11.945 1 60.59 3 SER B O 1
ATOM 1408 N N . SER B 1 4 ? -5.156 -13.922 11.508 1 74.88 4 SER B N 1
ATOM 1409 C CA . SER B 1 4 ? -3.717 -14.156 11.461 1 74.88 4 SER B CA 1
ATOM 1410 C C . SER B 1 4 ? -3.061 -13.344 10.359 1 74.88 4 SER B C 1
ATOM 1412 O O . SER B 1 4 ? -3.744 -12.82 9.469 1 74.88 4 SER B O 1
ATOM 1414 N N . LEU B 1 5 ? -1.866 -13.047 10.547 1 75.31 5 LEU B N 1
ATOM 1415 C CA . LEU B 1 5 ? -1.11 -12.32 9.531 1 75.31 5 LEU B CA 1
ATOM 1416 C C . LEU B 1 5 ? -1.231 -13 8.172 1 75.31 5 LEU B C 1
ATOM 1418 O O . LEU B 1 5 ? -1.448 -12.336 7.156 1 75.31 5 LEU B O 1
ATOM 1422 N N . THR B 1 6 ? -1.188 -14.289 8.203 1 79.31 6 THR B N 1
ATOM 1423 C CA . THR B 1 6 ? -1.266 -15.031 6.949 1 79.31 6 THR B CA 1
ATOM 1424 C C . THR B 1 6 ? -2.648 -14.883 6.32 1 79.31 6 THR B C 1
ATOM 1426 O O . THR B 1 6 ? -2.77 -14.695 5.109 1 79.31 6 THR B O 1
ATOM 1429 N N . ALA B 1 7 ? -3.637 -14.938 7.133 1 80.06 7 ALA B N 1
ATOM 1430 C CA . ALA B 1 7 ? -4.996 -14.781 6.625 1 80.06 7 ALA B CA 1
ATOM 1431 C C . ALA B 1 7 ? -5.203 -13.398 6.02 1 80.06 7 ALA B C 1
ATOM 1433 O O . ALA B 1 7 ? -5.84 -13.266 4.973 1 80.06 7 ALA B O 1
ATOM 1434 N N . SER B 1 8 ? -4.656 -12.422 6.664 1 78.12 8 SER B N 1
ATOM 1435 C CA . SER B 1 8 ? -4.762 -11.062 6.156 1 78.12 8 SER B CA 1
ATOM 1436 C C . SER B 1 8 ? -4.02 -10.906 4.836 1 78.12 8 SER B C 1
ATOM 1438 O O . SER B 1 8 ? -4.5 -10.234 3.92 1 78.12 8 SER B O 1
ATOM 1440 N N . ASN B 1 9 ? -2.842 -11.5 4.766 1 81.56 9 ASN B N 1
ATOM 1441 C CA . ASN B 1 9 ? -2.066 -11.461 3.529 1 81.56 9 ASN B CA 1
ATOM 1442 C C . ASN B 1 9 ? -2.791 -12.172 2.391 1 81.56 9 ASN B C 1
ATOM 1444 O O . ASN B 1 9 ? -2.848 -11.656 1.271 1 81.56 9 ASN B O 1
ATOM 1448 N N . LEU B 1 10 ? -3.373 -13.258 2.727 1 84.5 10 LEU B N 1
ATOM 1449 C CA . LEU B 1 10 ? -4.094 -14.023 1.719 1 84.5 10 LEU B CA 1
ATOM 1450 C C . LEU B 1 10 ? -5.328 -13.273 1.239 1 84.5 10 LEU B C 1
ATOM 1452 O O . LEU B 1 10 ? -5.676 -13.328 0.058 1 84.5 10 LEU B O 1
ATOM 1456 N N . ALA B 1 11 ? -5.918 -12.648 2.127 1 81.56 11 ALA B N 1
ATOM 1457 C CA . ALA B 1 11 ? -7.07 -11.828 1.751 1 81.56 11 ALA B CA 1
ATOM 1458 C C . ALA B 1 11 ? -6.664 -10.734 0.769 1 81.56 11 ALA B C 1
ATOM 1460 O O . ALA B 1 11 ? -7.41 -10.422 -0.165 1 81.56 11 ALA B O 1
ATOM 1461 N N . LEU B 1 12 ? -5.535 -10.133 0.966 1 80.94 12 LEU B N 1
ATOM 1462 C CA . LEU B 1 12 ? -5.035 -9.102 0.065 1 80.94 12 LEU B CA 1
ATOM 1463 C C . LEU B 1 12 ? -4.695 -9.688 -1.3 1 80.94 12 LEU B C 1
ATOM 1465 O O . LEU B 1 12 ? -4.945 -9.062 -2.332 1 80.94 12 LEU B O 1
ATOM 1469 N N . ILE B 1 13 ? -4.102 -10.859 -1.253 1 85.81 13 ILE B N 1
ATOM 1470 C CA . ILE B 1 13 ? -3.791 -11.539 -2.506 1 85.81 13 ILE B CA 1
ATOM 1471 C C . ILE B 1 13 ? -5.082 -11.836 -3.266 1 85.81 13 ILE B C 1
ATOM 1473 O O . ILE B 1 13 ? -5.168 -11.609 -4.473 1 85.81 13 ILE B O 1
ATOM 1477 N N . PHE B 1 14 ? -6.102 -12.32 -2.594 1 88.31 14 PHE B N 1
ATOM 1478 C CA . PHE B 1 14 ? -7.402 -12.562 -3.205 1 88.31 14 PHE B CA 1
ATOM 1479 C C . PHE B 1 14 ? -7.945 -11.289 -3.848 1 88.31 14 PHE B C 1
ATOM 1481 O O . PHE B 1 14 ? -8.391 -11.305 -4.996 1 88.31 14 PHE B O 1
ATOM 1488 N N . ALA B 1 15 ? -7.871 -10.25 -3.109 1 83.69 15 ALA B N 1
ATOM 1489 C CA . ALA B 1 15 ? -8.398 -8.977 -3.594 1 83.69 15 ALA B CA 1
ATOM 1490 C C . ALA B 1 15 ? -7.645 -8.516 -4.84 1 83.69 15 ALA B C 1
ATOM 1492 O O . ALA B 1 15 ? -8.242 -7.953 -5.762 1 83.69 15 ALA B O 1
ATOM 1493 N N . ALA B 1 16 ? -6.383 -8.727 -4.816 1 85.25 16 ALA B N 1
ATOM 1494 C CA . ALA B 1 16 ? -5.562 -8.336 -5.961 1 85.25 16 ALA B CA 1
ATOM 1495 C C . ALA B 1 16 ? -5.91 -9.164 -7.195 1 85.25 16 ALA B C 1
ATOM 1497 O O . ALA B 1 16 ? -5.887 -8.664 -8.32 1 85.25 16 ALA B O 1
ATOM 1498 N N . LEU B 1 17 ? -6.211 -10.422 -6.938 1 90.75 17 LEU B N 1
ATOM 1499 C CA . LEU B 1 17 ? -6.551 -11.32 -8.031 1 90.75 17 LEU B CA 1
ATOM 1500 C C . LEU B 1 17 ? -7.941 -11.023 -8.57 1 90.75 17 LEU B C 1
ATOM 1502 O O . LEU B 1 17 ? -8.203 -11.203 -9.766 1 90.75 17 LEU B O 1
ATOM 1506 N N . ASP B 1 18 ? -8.812 -10.641 -7.695 1 90.06 18 ASP B N 1
ATOM 1507 C CA . ASP B 1 18 ? -10.195 -10.352 -8.062 1 90.06 18 ASP B CA 1
ATOM 1508 C C . ASP B 1 18 ? -10.305 -9.023 -8.805 1 90.06 18 ASP B C 1
ATOM 1510 O O . ASP B 1 18 ? -10.727 -8.016 -8.227 1 90.06 18 ASP B O 1
ATOM 1514 N N . THR B 1 19 ? -10.07 -9.008 -10.055 1 86.12 19 THR B N 1
ATOM 1515 C CA . THR B 1 19 ? -9.891 -7.809 -10.859 1 86.12 19 THR B CA 1
ATOM 1516 C C . THR B 1 19 ? -11.219 -7.09 -11.07 1 86.12 19 THR B C 1
ATOM 1518 O O . THR B 1 19 ? -11.25 -5.863 -11.211 1 86.12 19 THR B O 1
ATOM 1521 N N . ASN B 1 20 ? -12.273 -7.832 -11.078 1 84.94 20 ASN B N 1
ATOM 1522 C CA . ASN B 1 20 ? -13.555 -7.176 -11.328 1 84.94 20 ASN B CA 1
ATOM 1523 C C . ASN B 1 20 ? -14.297 -6.887 -10.031 1 84.94 20 ASN B C 1
ATOM 1525 O O . ASN B 1 20 ? -15.414 -6.363 -10.047 1 84.94 20 ASN B O 1
ATOM 1529 N N . GLY B 1 21 ? -13.852 -7.359 -8.906 1 82.31 21 GLY B N 1
ATOM 1530 C CA . GLY B 1 21 ? -14.359 -6.992 -7.598 1 82.31 21 GLY B CA 1
ATOM 1531 C C . GLY B 1 21 ? -15.656 -7.703 -7.242 1 82.31 21 GLY B C 1
ATOM 1532 O O . GLY B 1 21 ? -16.422 -7.227 -6.406 1 82.31 21 GLY B O 1
ATOM 1533 N N . ASP B 1 22 ? -15.992 -8.781 -7.812 1 86.88 22 ASP B N 1
ATOM 1534 C CA . ASP B 1 22 ? -17.25 -9.469 -7.547 1 86.88 22 ASP B CA 1
ATOM 1535 C C . ASP B 1 22 ? -17.094 -10.5 -6.438 1 86.88 22 ASP B C 1
ATOM 1537 O O . ASP B 1 22 ? -17.969 -11.344 -6.234 1 86.88 22 ASP B O 1
ATOM 1541 N N . ASN B 1 23 ? -15.898 -10.523 -5.82 1 87.81 23 ASN B N 1
ATOM 1542 C CA . ASN B 1 23 ? -15.57 -11.398 -4.695 1 87.81 23 ASN B CA 1
ATOM 1543 C C . ASN B 1 23 ? -15.562 -12.867 -5.109 1 87.81 23 ASN B C 1
ATOM 1545 O O . ASN B 1 23 ? -15.906 -13.742 -4.312 1 87.81 23 ASN B O 1
ATOM 1549 N N . ARG B 1 24 ? -15.359 -13.078 -6.316 1 91.62 24 ARG B N 1
ATOM 1550 C CA . ARG B 1 24 ? -15.156 -14.414 -6.867 1 91.62 24 ARG B CA 1
ATOM 1551 C C . ARG B 1 24 ? -13.984 -14.438 -7.84 1 91.62 24 ARG B C 1
ATOM 1553 O O . ARG B 1 24 ? -13.805 -13.5 -8.625 1 91.62 24 ARG B O 1
ATOM 1560 N N . LEU B 1 25 ? -13.203 -15.484 -7.711 1 94.25 25 LEU B N 1
ATOM 1561 C CA . LEU B 1 25 ? -12.094 -15.664 -8.641 1 94.25 25 LEU B CA 1
ATOM 1562 C C . LEU B 1 25 ? -12.484 -16.609 -9.766 1 94.25 25 LEU B C 1
ATOM 1564 O O . LEU B 1 25 ? -13.07 -17.672 -9.523 1 94.25 25 LEU B O 1
ATOM 1568 N N . THR B 1 26 ? -12.258 -16.203 -10.984 1 94.5 26 THR B N 1
ATOM 1569 C CA . THR B 1 26 ? -12.453 -17.016 -12.188 1 94.5 26 THR B CA 1
ATOM 1570 C C . THR B 1 26 ? -11.172 -17.047 -13.023 1 94.5 26 THR B C 1
ATOM 1572 O O . THR B 1 26 ? -10.203 -16.359 -12.703 1 94.5 26 THR B O 1
ATOM 1575 N N . ALA B 1 27 ? -11.227 -17.844 -14.07 1 93.75 27 ALA B N 1
ATOM 1576 C CA . ALA B 1 27 ? -10.102 -17.922 -14.992 1 93.75 27 ALA B CA 1
ATOM 1577 C C . ALA B 1 27 ? -9.812 -16.547 -15.609 1 93.75 27 ALA B C 1
ATOM 1579 O O . ALA B 1 27 ? -8.648 -16.203 -15.836 1 93.75 27 ALA B O 1
ATOM 1580 N N . ALA B 1 28 ? -10.82 -15.836 -15.836 1 95.56 28 ALA B N 1
ATOM 1581 C CA . ALA B 1 28 ? -10.688 -14.523 -16.453 1 95.56 28 ALA B CA 1
ATOM 1582 C C . ALA B 1 28 ? -9.891 -13.57 -15.562 1 95.56 28 ALA B C 1
ATOM 1584 O O . ALA B 1 28 ? -9.102 -12.758 -16.047 1 95.56 28 ALA B O 1
ATOM 1585 N N . ASP B 1 29 ? -10.047 -13.641 -14.25 1 95.75 29 ASP B N 1
ATOM 1586 C CA . ASP B 1 29 ? -9.312 -12.805 -13.305 1 95.75 29 ASP B CA 1
ATOM 1587 C C . ASP B 1 29 ? -7.809 -13.07 -13.398 1 95.75 29 ASP B C 1
ATOM 1589 O O . ASP B 1 29 ? -7.008 -12.133 -13.438 1 95.75 29 ASP B O 1
ATOM 1593 N N . PHE B 1 30 ? -7.488 -14.352 -13.531 1 95.69 30 PHE B N 1
ATOM 1594 C CA . PHE B 1 30 ? -6.078 -14.727 -13.594 1 95.69 30 PHE B CA 1
ATOM 1595 C C . PHE B 1 30 ? -5.465 -14.305 -14.922 1 95.69 30 PHE B C 1
ATOM 1597 O O . PHE B 1 30 ? -4.316 -13.859 -14.969 1 95.69 30 PHE B O 1
ATOM 1604 N N . THR B 1 31 ? -6.215 -14.469 -15.961 1 96.19 31 THR B N 1
ATOM 1605 C CA . THR B 1 31 ? -5.738 -14.055 -17.266 1 96.19 31 THR B CA 1
ATOM 1606 C C . THR B 1 31 ? -5.473 -12.555 -17.297 1 96.19 31 THR B C 1
ATOM 1608 O O . THR B 1 31 ? -4.426 -12.109 -17.781 1 96.19 31 THR B O 1
ATOM 1611 N N . LEU B 1 32 ? -6.406 -11.812 -16.75 1 94.88 32 LEU B N 1
ATOM 1612 C CA . LEU B 1 32 ? -6.254 -10.367 -16.719 1 94.88 32 LEU B CA 1
ATOM 1613 C C . LEU B 1 32 ? -5.059 -9.953 -15.875 1 94.88 32 LEU B C 1
ATOM 1615 O O . LEU B 1 32 ? -4.305 -9.055 -16.234 1 94.88 32 LEU B O 1
ATOM 1619 N N . ARG B 1 33 ? -4.922 -10.609 -14.758 1 93.94 33 ARG B N 1
ATOM 1620 C CA . ARG B 1 33 ? -3.787 -10.305 -13.891 1 93.94 33 ARG B CA 1
ATOM 1621 C C . ARG B 1 33 ? -2.469 -10.648 -14.578 1 93.94 33 ARG B C 1
ATOM 1623 O O . ARG B 1 33 ? -1.509 -9.875 -14.508 1 93.94 33 ARG B O 1
ATOM 1630 N N . ALA B 1 34 ? -2.42 -11.766 -15.234 1 95.81 34 ALA B N 1
ATOM 1631 C CA . ALA B 1 34 ? -1.234 -12.133 -16 1 95.81 34 ALA B CA 1
ATOM 1632 C C . ALA B 1 34 ? -0.906 -11.078 -17.047 1 95.81 34 ALA B C 1
ATOM 1634 O O . ALA B 1 34 ? 0.255 -10.695 -17.203 1 95.81 34 ALA B O 1
ATOM 1635 N N . ASP B 1 35 ? -1.937 -10.625 -17.703 1 95.38 35 ASP B N 1
ATOM 1636 C CA . ASP B 1 35 ? -1.755 -9.602 -18.719 1 95.38 35 ASP B CA 1
ATOM 1637 C C . ASP B 1 35 ? -1.177 -8.32 -18.125 1 95.38 35 ASP B C 1
ATOM 1639 O O . ASP B 1 35 ? -0.312 -7.68 -18.734 1 95.38 35 ASP B O 1
ATOM 1643 N N . GLN B 1 36 ? -1.633 -7.988 -17 1 92.31 36 GLN B N 1
ATOM 1644 C CA . GLN B 1 36 ? -1.157 -6.777 -16.344 1 92.31 36 GLN B CA 1
ATOM 1645 C C . GLN B 1 36 ? 0.311 -6.906 -15.945 1 92.31 36 GLN B C 1
ATOM 1647 O O . GLN B 1 36 ? 1.098 -5.977 -16.141 1 92.31 36 GLN B O 1
ATOM 1652 N N . PHE B 1 37 ? 0.67 -8.031 -15.383 1 93.94 37 PHE B N 1
ATOM 1653 C CA . PHE B 1 37 ? 2.07 -8.266 -15.055 1 93.94 37 PHE B CA 1
ATOM 1654 C C . PHE B 1 37 ? 2.93 -8.266 -16.312 1 93.94 37 PHE B C 1
ATOM 1656 O O . PHE B 1 37 ? 4.004 -7.66 -16.328 1 93.94 37 PHE B O 1
ATOM 1663 N N . CYS B 1 38 ? 2.465 -8.898 -17.359 1 95.69 38 CYS B N 1
ATOM 1664 C CA . CYS B 1 38 ? 3.213 -8.953 -18.609 1 95.69 38 CYS B CA 1
ATOM 1665 C C . CYS B 1 38 ? 3.387 -7.562 -19.203 1 95.69 38 CYS B C 1
ATOM 1667 O O . CYS B 1 38 ? 4.461 -7.227 -19.703 1 95.69 38 CYS B O 1
ATOM 1669 N N . ALA B 1 39 ? 2.367 -6.816 -19.141 1 94.31 39 ALA B N 1
ATOM 1670 C CA . ALA B 1 39 ? 2.438 -5.457 -19.672 1 94.31 39 ALA B CA 1
ATOM 1671 C C . ALA B 1 39 ? 3.529 -4.652 -18.969 1 94.31 39 ALA B C 1
ATOM 1673 O O . ALA B 1 39 ? 4.207 -3.84 -19.609 1 94.31 39 ALA B O 1
ATOM 1674 N N . ALA B 1 40 ? 3.693 -4.945 -17.75 1 90.69 40 ALA B N 1
ATOM 1675 C CA . ALA B 1 40 ? 4.641 -4.168 -16.953 1 90.69 40 ALA B CA 1
ATOM 1676 C C . ALA B 1 40 ? 6.043 -4.766 -17.031 1 90.69 40 ALA B C 1
ATOM 1678 O O . ALA B 1 40 ? 7.031 -4.031 -17.078 1 90.69 40 ALA B O 1
ATOM 1679 N N . LEU B 1 41 ? 6.164 -6.043 -17.047 1 93.62 41 LEU B N 1
ATOM 1680 C CA . LEU B 1 41 ? 7.449 -6.684 -16.797 1 93.62 41 LEU B CA 1
ATOM 1681 C C . LEU B 1 41 ? 7.973 -7.363 -18.062 1 93.62 41 LEU B C 1
ATOM 1683 O O . LEU B 1 41 ? 9.18 -7.527 -18.219 1 93.62 41 LEU 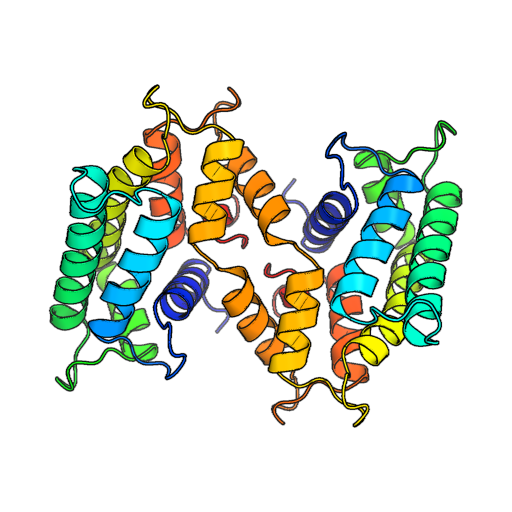B O 1
ATOM 1687 N N . ALA B 1 42 ? 7.098 -7.816 -18.844 1 95.12 42 ALA B N 1
ATOM 1688 C CA . ALA B 1 42 ? 7.441 -8.57 -20.047 1 95.12 42 ALA B CA 1
ATOM 1689 C C . ALA B 1 42 ? 6.445 -8.289 -21.156 1 95.12 42 ALA B C 1
ATOM 1691 O O . ALA B 1 42 ? 5.723 -9.195 -21.594 1 95.12 42 ALA B O 1
ATOM 1692 N N . PRO B 1 43 ? 6.574 -7.125 -21.75 1 93.62 43 PRO B N 1
ATOM 1693 C CA . PRO B 1 43 ? 5.543 -6.688 -22.688 1 93.62 43 PRO B CA 1
ATOM 1694 C C . PRO B 1 43 ? 5.605 -7.434 -24.031 1 93.62 43 PRO B C 1
ATOM 1696 O O . PRO B 1 43 ? 4.609 -7.488 -24.75 1 93.62 43 PRO B O 1
ATOM 1699 N N . ASP B 1 44 ? 6.711 -8.016 -24.406 1 95.31 44 ASP B N 1
ATOM 1700 C CA . ASP B 1 44 ? 6.82 -8.773 -25.641 1 95.31 44 ASP B CA 1
ATOM 1701 C C . ASP B 1 44 ? 6.172 -10.148 -25.5 1 95.31 44 ASP B C 1
ATOM 1703 O O . ASP B 1 44 ? 6.691 -11.023 -24.797 1 95.31 44 ASP B O 1
ATOM 1707 N N . PRO B 1 45 ? 5.07 -10.383 -26.203 1 94.56 45 PRO B N 1
ATOM 1708 C CA . PRO B 1 45 ? 4.34 -11.641 -26.062 1 94.56 45 PRO B CA 1
ATOM 1709 C C . PRO B 1 45 ? 5.164 -12.859 -26.484 1 94.56 45 PRO B C 1
ATOM 1711 O O . PRO B 1 45 ? 4.871 -13.984 -26.078 1 94.56 45 PRO B O 1
ATOM 1714 N N . ASP B 1 46 ? 6.207 -12.578 -27.266 1 95 46 ASP B N 1
ATOM 1715 C CA . ASP B 1 46 ? 7.012 -13.688 -27.766 1 95 46 ASP B CA 1
ATOM 1716 C C . ASP B 1 46 ? 8.195 -13.969 -26.828 1 95 46 ASP B C 1
ATOM 1718 O O . ASP B 1 46 ? 8.914 -14.953 -27.016 1 95 46 ASP B O 1
ATOM 1722 N N . SER B 1 47 ? 8.375 -13.242 -25.859 1 94.56 47 SER B N 1
ATOM 1723 C CA . SER B 1 47 ? 9.477 -13.461 -24.922 1 94.56 47 SER B CA 1
ATOM 1724 C C . SER B 1 47 ? 9.18 -14.625 -23.984 1 94.56 47 SER B C 1
ATOM 1726 O O . SER B 1 47 ? 8.031 -14.844 -23.594 1 94.56 47 SER B O 1
ATOM 1728 N N . PRO B 1 48 ? 10.234 -15.312 -23.625 1 94.94 48 PRO B N 1
ATOM 1729 C CA . PRO B 1 48 ? 10.055 -16.422 -22.688 1 94.94 48 PRO B CA 1
ATOM 1730 C C . PRO B 1 48 ? 9.477 -15.969 -21.344 1 94.94 48 PRO B C 1
ATOM 1732 O O . PRO B 1 48 ? 8.703 -16.703 -20.734 1 94.94 48 PRO B O 1
ATOM 1735 N N . HIS B 1 49 ? 9.82 -14.812 -20.953 1 94.94 49 HIS B N 1
ATOM 1736 C CA . HIS B 1 49 ? 9.32 -14.305 -19.672 1 94.94 49 HIS B CA 1
ATOM 1737 C C . HIS B 1 49 ? 7.812 -14.078 -19.734 1 94.94 49 HIS B C 1
ATOM 1739 O O . HIS B 1 49 ? 7.098 -14.398 -18.781 1 94.94 49 HIS B O 1
ATOM 1745 N N . HIS B 1 50 ? 7.352 -13.547 -20.828 1 96.81 50 HIS B N 1
ATOM 1746 C CA . HIS B 1 50 ? 5.922 -13.344 -21.016 1 96.81 50 HIS B CA 1
ATOM 1747 C C . HIS B 1 50 ? 5.16 -14.664 -20.922 1 96.81 50 HIS B C 1
ATOM 1749 O O . HIS B 1 50 ? 4.184 -14.773 -20.188 1 96.81 50 HIS B O 1
ATOM 1755 N N . GLN B 1 51 ? 5.641 -15.609 -21.578 1 96.94 51 GLN B N 1
ATOM 1756 C CA . GLN B 1 51 ? 4.996 -16.922 -21.609 1 96.94 51 GLN B CA 1
ATOM 1757 C C . GLN B 1 51 ? 5.035 -17.594 -20.25 1 96.94 51 GLN B C 1
ATOM 1759 O O . GLN B 1 51 ? 4.062 -18.234 -19.828 1 96.94 51 GLN B O 1
ATOM 1764 N N . ALA B 1 52 ? 6.129 -17.422 -19.625 1 96.38 52 ALA B N 1
ATOM 1765 C CA . ALA B 1 52 ? 6.285 -18.047 -18.312 1 96.38 52 ALA B CA 1
ATOM 1766 C C . ALA B 1 52 ? 5.309 -17.453 -17.312 1 96.38 52 ALA B C 1
ATOM 1768 O O . ALA B 1 52 ? 4.742 -18.172 -16.484 1 96.38 52 ALA B O 1
ATOM 1769 N N . ILE B 1 53 ? 5.113 -16.172 -17.344 1 96.56 53 ILE B N 1
ATOM 1770 C CA . ILE B 1 53 ? 4.18 -15.5 -16.453 1 96.56 53 ILE B CA 1
ATOM 1771 C C . ILE B 1 53 ? 2.756 -15.984 -16.734 1 96.56 53 ILE B C 1
ATOM 1773 O O . ILE B 1 53 ? 2.029 -16.359 -15.812 1 96.56 53 ILE B O 1
ATOM 1777 N N . ARG B 1 54 ? 2.402 -16 -17.969 1 97.25 54 ARG B N 1
ATOM 1778 C CA . ARG B 1 54 ? 1.059 -16.438 -18.344 1 97.25 54 ARG B CA 1
ATOM 1779 C C . ARG B 1 54 ? 0.803 -17.875 -17.906 1 97.25 54 ARG B C 1
ATOM 1781 O O . ARG B 1 54 ? -0.259 -18.188 -17.359 1 97.25 54 ARG B O 1
ATOM 1788 N N . GLN B 1 55 ? 1.771 -18.672 -18.188 1 96.62 55 GLN B N 1
ATOM 1789 C CA . GLN B 1 55 ? 1.638 -20.078 -17.797 1 96.62 55 GLN B CA 1
ATOM 1790 C C . GLN B 1 55 ? 1.533 -20.203 -16.266 1 96.62 55 GLN B C 1
ATOM 1792 O O . GLN B 1 55 ? 0.76 -21.016 -15.766 1 96.62 55 GLN B O 1
ATOM 1797 N N . GLY B 1 56 ? 2.33 -19.484 -15.609 1 95.69 56 GLY B N 1
ATOM 1798 C CA . GLY B 1 56 ? 2.289 -19.516 -14.156 1 95.69 56 GLY B CA 1
ATOM 1799 C C . GLY B 1 56 ? 0.927 -19.172 -13.594 1 95.69 56 GLY B C 1
ATOM 1800 O O . GLY B 1 56 ? 0.428 -19.859 -12.695 1 95.69 56 GLY B O 1
ATOM 1801 N N . PHE B 1 57 ? 0.323 -18.141 -14.07 1 96.25 57 PHE B N 1
ATOM 1802 C CA . PHE B 1 57 ? -0.998 -17.734 -13.602 1 96.25 57 PHE B CA 1
ATOM 1803 C C . PHE B 1 57 ? -2.049 -18.766 -13.992 1 96.25 57 PHE B C 1
ATOM 1805 O O . PHE B 1 57 ? -2.984 -19.016 -13.227 1 96.25 57 PHE B O 1
ATOM 1812 N N . ALA B 1 58 ? -1.894 -19.344 -15.172 1 95.38 58 ALA B N 1
ATOM 1813 C CA . ALA B 1 58 ? -2.807 -20.391 -15.594 1 95.38 58 ALA B CA 1
ATOM 1814 C C . ALA B 1 58 ? -2.725 -21.609 -14.664 1 95.38 58 ALA B C 1
ATOM 1816 O O . ALA B 1 58 ? -3.752 -22.156 -14.273 1 95.38 58 ALA B O 1
ATOM 1817 N N . ASP B 1 59 ? -1.519 -22 -14.367 1 93.88 59 ASP B N 1
ATOM 1818 C CA . ASP B 1 59 ? -1.308 -23.125 -13.453 1 93.88 59 ASP B CA 1
ATOM 1819 C C . ASP B 1 59 ? -1.898 -22.828 -12.078 1 93.88 59 ASP B C 1
ATOM 1821 O O . ASP B 1 59 ? -2.467 -23.703 -11.438 1 93.88 59 ASP B O 1
ATOM 1825 N N . TRP B 1 60 ? -1.698 -21.641 -11.625 1 92.69 60 TRP B N 1
ATOM 1826 C CA . TRP B 1 60 ? -2.246 -21.219 -10.336 1 92.69 60 TRP B CA 1
ATOM 1827 C C . TRP B 1 60 ? -3.766 -21.344 -10.328 1 92.69 60 TRP B C 1
ATOM 1829 O O . TRP B 1 60 ? -4.336 -21.922 -9.398 1 92.69 60 TRP B O 1
ATOM 1839 N N . TRP B 1 61 ? -4.422 -20.844 -11.328 1 93.25 61 TRP B N 1
ATOM 1840 C CA . TRP B 1 61 ? -5.875 -20.938 -11.422 1 93.25 61 TRP B CA 1
ATOM 1841 C C . TRP B 1 61 ? -6.316 -22.406 -11.438 1 93.25 61 TRP B C 1
ATOM 1843 O O . TRP B 1 61 ? -7.258 -22.781 -10.742 1 93.25 61 TRP B O 1
ATOM 1853 N N . GLU B 1 62 ? -5.703 -23.203 -12.266 1 90.75 62 GLU B N 1
ATOM 1854 C CA . GLU B 1 62 ? -6.062 -24.609 -12.367 1 90.75 62 GLU B CA 1
ATOM 1855 C C . GLU B 1 62 ? -5.953 -25.312 -11.008 1 90.75 62 GLU B C 1
ATOM 1857 O O . GLU B 1 62 ? -6.809 -26.125 -10.656 1 90.75 62 GLU B O 1
ATOM 1862 N N . HIS B 1 63 ? -4.945 -24.984 -10.32 1 87.75 63 HIS B N 1
ATOM 1863 C CA . HIS B 1 63 ? -4.781 -25.547 -8.984 1 87.75 63 HIS B CA 1
ATOM 1864 C C . HIS B 1 63 ? -5.918 -25.125 -8.062 1 87.75 63 HIS B C 1
ATOM 1866 O O . HIS B 1 63 ? -6.52 -25.969 -7.391 1 87.75 63 HIS B O 1
ATOM 1872 N N . LEU B 1 64 ? -6.191 -23.859 -8.055 1 87.62 64 LEU B N 1
ATOM 1873 C CA . LEU B 1 64 ? -7.227 -23.328 -7.176 1 87.62 64 LEU B CA 1
ATOM 1874 C C . LEU B 1 64 ? -8.594 -23.906 -7.531 1 87.62 64 LEU B C 1
ATOM 1876 O O . LEU B 1 64 ? -9.375 -24.266 -6.645 1 87.62 64 LEU B O 1
ATOM 1880 N N . ARG B 1 65 ? -8.836 -23.875 -8.805 1 87.75 65 ARG B N 1
ATOM 1881 C CA . ARG B 1 65 ? -10.109 -24.422 -9.258 1 87.75 65 ARG B CA 1
ATOM 1882 C C . ARG B 1 65 ? -10.289 -25.859 -8.797 1 87.75 65 ARG B C 1
ATOM 1884 O O . ARG B 1 65 ? -11.391 -26.266 -8.422 1 87.75 65 ARG B O 1
ATOM 1891 N N . THR B 1 66 ? -9.227 -26.594 -8.766 1 83.94 66 THR B N 1
ATOM 1892 C CA . THR B 1 66 ? -9.266 -28.016 -8.414 1 83.94 66 THR B CA 1
ATOM 1893 C C . THR B 1 66 ? -9.422 -28.203 -6.91 1 83.94 66 THR B C 1
ATOM 1895 O O . THR B 1 66 ? -10.18 -29.062 -6.457 1 83.94 66 THR B O 1
ATOM 1898 N N . VAL B 1 67 ? -8.852 -27.312 -6.145 1 82 67 VAL B N 1
ATOM 1899 C CA . VAL B 1 67 ? -8.781 -27.578 -4.711 1 82 67 VAL B CA 1
ATOM 1900 C C . VAL B 1 67 ? -9.844 -26.766 -3.98 1 82 67 VAL B C 1
ATOM 1902 O O . VAL B 1 67 ? -10.25 -27.109 -2.867 1 82 67 VAL B O 1
ATOM 1905 N N . ALA B 1 68 ? -10.234 -25.672 -4.539 1 74.88 68 ALA B N 1
ATOM 1906 C CA . ALA B 1 68 ? -11.016 -24.719 -3.754 1 74.88 68 ALA B CA 1
ATOM 1907 C C . ALA B 1 68 ? -12.445 -24.625 -4.27 1 74.88 68 ALA B C 1
ATOM 1909 O O . ALA B 1 68 ? -13.344 -24.156 -3.561 1 74.88 68 ALA B O 1
ATOM 1910 N N . ASP B 1 69 ? -12.57 -24.969 -5.496 1 72.62 69 ASP B N 1
ATOM 1911 C CA . ASP B 1 69 ? -13.93 -24.875 -6.023 1 72.62 69 ASP B CA 1
ATOM 1912 C C . ASP B 1 69 ? -14.82 -25.984 -5.453 1 72.62 69 ASP B C 1
ATOM 1914 O O . ASP B 1 69 ? -15.133 -26.953 -6.148 1 72.62 69 ASP B O 1
ATOM 1918 N N . ILE B 1 70 ? -15.273 -25.797 -4.324 1 68.62 70 ILE B N 1
ATOM 1919 C CA . ILE B 1 70 ? -15.992 -26.812 -3.555 1 68.62 70 ILE B CA 1
ATOM 1920 C C . ILE B 1 70 ? -17.391 -27 -4.141 1 68.62 70 ILE B C 1
ATOM 1922 O O . ILE B 1 70 ? -17.875 -28.141 -4.238 1 68.62 70 ILE B O 1
ATOM 1926 N N . ASP B 1 71 ? -17.953 -25.875 -4.555 1 72.06 71 ASP B N 1
ATOM 1927 C CA . ASP B 1 71 ? -19.328 -26.016 -5.023 1 72.06 71 ASP B CA 1
ATOM 1928 C C . ASP B 1 71 ? -19.375 -26.203 -6.539 1 72.06 71 ASP B C 1
ATOM 1930 O O . ASP B 1 71 ? -20.453 -26.203 -7.137 1 72.06 71 ASP B O 1
ATOM 1934 N N . HIS B 1 72 ? -18.328 -26.312 -7.203 1 73.62 72 HIS B N 1
ATOM 1935 C CA . HIS B 1 72 ? -18.125 -26.656 -8.609 1 73.62 72 HIS B CA 1
ATOM 1936 C C . HIS B 1 72 ? -18.812 -25.656 -9.523 1 73.62 72 HIS B C 1
ATOM 1938 O O . HIS B 1 72 ? -19.469 -26.047 -10.492 1 73.62 72 HIS B O 1
ATOM 1944 N N . ASP B 1 73 ? -18.812 -24.344 -9.102 1 77.44 73 ASP B N 1
ATOM 1945 C CA . ASP B 1 73 ? -19.438 -23.297 -9.93 1 77.44 73 ASP B CA 1
ATOM 1946 C C . ASP B 1 73 ? -18.391 -22.594 -10.789 1 77.44 73 ASP B C 1
ATOM 1948 O O . ASP B 1 73 ? -18.625 -21.5 -11.297 1 77.44 73 ASP B O 1
ATOM 1952 N N . ASP B 1 74 ? -17.266 -23.188 -10.906 1 79.88 74 ASP B N 1
ATOM 1953 C CA . ASP B 1 74 ? -16.141 -22.688 -11.688 1 79.88 74 ASP B CA 1
ATOM 1954 C C . ASP B 1 74 ? -15.711 -21.297 -11.211 1 79.88 74 ASP B C 1
ATOM 1956 O O . ASP B 1 74 ? -15.32 -20.453 -12.008 1 79.88 74 ASP B O 1
ATOM 1960 N N . SER B 1 75 ? -15.984 -21.031 -9.992 1 85.19 75 SER B N 1
ATOM 1961 C CA . SER B 1 75 ? -15.531 -19.828 -9.312 1 85.19 75 SER B CA 1
ATOM 1962 C C . SER B 1 75 ? -15.109 -20.125 -7.875 1 85.19 75 SER B C 1
ATOM 1964 O O . SER B 1 75 ? -15.438 -21.172 -7.332 1 85.19 75 SER B O 1
ATOM 1966 N N . VAL B 1 76 ? -14.195 -19.375 -7.406 1 88.94 76 VAL B N 1
ATOM 1967 C CA . VAL B 1 76 ? -13.711 -19.547 -6.039 1 88.94 76 VAL B CA 1
ATOM 1968 C C . VAL B 1 76 ? -14.031 -18.312 -5.211 1 88.94 76 VAL B C 1
ATOM 1970 O O . VAL B 1 76 ? -13.516 -17.219 -5.492 1 88.94 76 VAL B O 1
ATOM 1973 N N . SER B 1 77 ? -14.82 -18.453 -4.223 1 87.94 77 SER B N 1
ATOM 1974 C CA . SER B 1 77 ? -15.164 -17.344 -3.338 1 87.94 77 SER B CA 1
ATOM 1975 C C . SER B 1 77 ? -14.023 -17.047 -2.367 1 87.94 77 SER B C 1
ATOM 1977 O O . SER B 1 77 ? -13.102 -17.844 -2.219 1 87.94 77 SER B O 1
ATOM 1979 N N . SER B 1 78 ? -14.164 -15.875 -1.77 1 87.19 78 SER B N 1
ATOM 1980 C CA . SER B 1 78 ? -13.148 -15.484 -0.791 1 87.19 78 SER B CA 1
ATOM 1981 C C . SER B 1 78 ? -13.039 -16.516 0.329 1 87.19 78 SER B C 1
ATOM 1983 O O . SER B 1 78 ? -11.938 -16.859 0.754 1 87.19 78 SER B O 1
ATOM 1985 N N . THR B 1 79 ? -14.164 -17 0.783 1 85 79 THR B N 1
ATOM 1986 C CA . THR B 1 79 ? -14.18 -18 1.858 1 85 79 THR B CA 1
ATOM 1987 C C . THR B 1 79 ? -13.539 -19.297 1.403 1 85 79 THR B C 1
ATOM 1989 O O . THR B 1 79 ? -12.742 -19.891 2.137 1 85 79 THR B O 1
ATOM 1992 N N . GLU B 1 80 ? -13.859 -19.703 0.175 1 86.38 80 GLU B N 1
ATOM 1993 C CA . GLU B 1 80 ? -13.25 -20.922 -0.384 1 86.38 80 GLU B CA 1
ATOM 1994 C C . GLU B 1 80 ? -11.742 -20.75 -0.551 1 86.38 80 GLU B C 1
ATOM 1996 O O . GLU B 1 80 ? -10.977 -21.672 -0.257 1 86.38 80 GLU B O 1
ATOM 2001 N N . TYR B 1 81 ? -11.391 -19.609 -0.999 1 88.5 81 TYR B N 1
ATOM 2002 C CA . TYR B 1 81 ? -9.977 -19.328 -1.211 1 88.5 81 TYR B CA 1
ATOM 2003 C C . TYR B 1 81 ? -9.211 -19.375 0.103 1 88.5 81 TYR B C 1
ATOM 2005 O O . TYR B 1 81 ? -8.18 -20.047 0.199 1 88.5 81 TYR B O 1
ATOM 2013 N N . LEU B 1 82 ? -9.711 -18.688 1.088 1 84.19 82 LEU B N 1
ATOM 2014 C CA . LEU B 1 82 ? -9.016 -18.609 2.369 1 84.19 82 LEU B CA 1
ATOM 2015 C C . LEU B 1 82 ? -8.938 -19.984 3.023 1 84.19 82 LEU B C 1
ATOM 2017 O O . LEU B 1 82 ? -7.914 -20.328 3.621 1 84.19 82 LEU B O 1
ATOM 2021 N N . THR B 1 83 ? -9.953 -20.734 2.91 1 81.19 83 THR B N 1
ATOM 2022 C CA . THR B 1 83 ? -9.953 -22.078 3.455 1 81.19 83 THR B CA 1
ATOM 2023 C C . THR B 1 83 ? -8.922 -22.953 2.752 1 81.19 83 THR B C 1
ATOM 2025 O O . THR B 1 83 ? -8.133 -23.641 3.406 1 81.19 83 THR B O 1
ATOM 2028 N N . ALA B 1 84 ? -8.914 -22.828 1.419 1 77.81 84 ALA B N 1
ATOM 2029 C CA . ALA B 1 84 ? -7.98 -23.625 0.631 1 77.81 84 ALA B CA 1
ATOM 2030 C C . ALA B 1 84 ? -6.539 -23.203 0.881 1 77.81 84 ALA B C 1
ATOM 2032 O O . ALA B 1 84 ? -5.637 -24.047 0.939 1 77.81 84 ALA B O 1
ATOM 2033 N N . ALA B 1 85 ? -6.43 -21.938 1.018 1 78 85 ALA B N 1
ATOM 2034 C CA . ALA B 1 85 ? -5.078 -21.391 1.163 1 78 85 ALA B CA 1
ATOM 2035 C C . ALA B 1 85 ? -4.539 -21.641 2.568 1 78 85 ALA B C 1
ATOM 2037 O O . ALA B 1 85 ? -3.328 -21.766 2.762 1 78 85 ALA B O 1
ATOM 2038 N N . THR B 1 86 ? -5.441 -21.688 3.566 1 73.56 86 THR B N 1
ATOM 2039 C CA . THR B 1 86 ? -5.035 -21.906 4.949 1 73.56 86 THR B CA 1
ATOM 2040 C C . THR B 1 86 ? -4.996 -23.391 5.285 1 73.56 86 THR B C 1
ATOM 2042 O O . THR B 1 86 ? -4.172 -23.828 6.09 1 73.56 86 THR B O 1
ATOM 2045 N N . ASN B 1 87 ? -6.16 -24 4.965 1 59.84 87 ASN B N 1
ATOM 2046 C CA . ASN B 1 87 ? -6.227 -25.438 5.262 1 59.84 87 ASN B CA 1
ATOM 2047 C C . ASN B 1 87 ? -5.184 -26.219 4.473 1 59.84 87 ASN B C 1
ATOM 2049 O O . ASN B 1 87 ? -4.777 -27.312 4.887 1 59.84 87 ASN B O 1
ATOM 2053 N N . GLY B 1 88 ? -4.996 -25.812 3.293 1 51.69 88 GLY B N 1
ATOM 2054 C CA . GLY B 1 88 ? -3.934 -26.516 2.59 1 51.69 88 GLY B CA 1
ATOM 2055 C C . GLY B 1 88 ? -2.609 -26.5 3.33 1 51.69 88 GLY B C 1
ATOM 2056 O O . GLY B 1 88 ? -1.617 -27.047 2.855 1 51.69 88 GLY B O 1
ATOM 2057 N N . ALA B 1 89 ? -2.402 -25.594 4.281 1 45.69 89 ALA B N 1
ATOM 2058 C CA . ALA B 1 89 ? -1.308 -25.719 5.242 1 45.69 89 ALA B CA 1
ATOM 2059 C C . ALA B 1 89 ? -1.31 -27.078 5.914 1 45.69 89 ALA B C 1
ATOM 2061 O O . ALA B 1 89 ? -0.317 -27.484 6.531 1 45.69 89 ALA B O 1
ATOM 2062 N N . GLY B 1 90 ? -2.342 -27.625 6.152 1 37.44 90 GLY B N 1
ATOM 2063 C CA . GLY B 1 90 ? -2.188 -29.031 6.453 1 37.44 90 GLY B CA 1
ATOM 2064 C C . GLY B 1 90 ? -1.555 -29.812 5.32 1 37.44 90 GLY B C 1
ATOM 2065 O O . GLY B 1 90 ? -0.604 -29.344 4.688 1 37.44 90 GLY B O 1
ATOM 2066 N N . ARG B 1 91 ? -2.223 -31.219 5.031 1 42.16 91 ARG B N 1
ATOM 2067 C CA . ARG B 1 91 ? -1.578 -32.188 4.156 1 42.16 91 ARG B CA 1
ATOM 2068 C C . ARG B 1 91 ? -1.124 -31.531 2.854 1 42.16 91 ARG B C 1
ATOM 2070 O O . ARG B 1 91 ? -0.026 -31.812 2.367 1 42.16 91 ARG B O 1
ATOM 2077 N N . SER B 1 92 ? -1.997 -30.703 2.211 1 40.59 92 SER B N 1
ATOM 2078 C CA . SER B 1 92 ? -1.893 -30.188 0.852 1 40.59 92 SER B CA 1
ATOM 2079 C C . SER B 1 92 ? -1.604 -28.688 0.854 1 40.59 92 SER B C 1
ATOM 2081 O O . SER B 1 92 ? -1.684 -28.031 -0.188 1 40.59 92 SER B O 1
ATOM 2083 N N . ALA B 1 93 ? -1.664 -27.859 1.954 1 47.38 93 ALA B N 1
ATOM 2084 C CA . ALA B 1 93 ? -1.316 -26.453 2.184 1 47.38 93 ALA B CA 1
ATOM 2085 C C . ALA B 1 93 ? -0.086 -26.062 1.375 1 47.38 93 ALA B C 1
ATOM 2087 O O . ALA B 1 93 ? -0.023 -24.953 0.832 1 47.38 93 ALA B O 1
ATOM 2088 N N . ASP B 1 94 ? 0.809 -27.016 1.486 1 53.59 94 ASP B N 1
ATOM 2089 C CA . ASP B 1 94 ? 2.008 -27.016 0.654 1 53.59 94 ASP B CA 1
ATOM 2090 C C . ASP B 1 94 ? 1.661 -26.781 -0.812 1 53.59 94 ASP B C 1
ATOM 2092 O O . ASP B 1 94 ? 2.461 -26.203 -1.56 1 53.59 94 ASP B O 1
ATOM 2096 N N . GLY B 1 95 ? 0.241 -26.875 -0.925 1 75.06 95 GLY B N 1
ATOM 2097 C CA . GLY B 1 95 ? -0.101 -26.875 -2.34 1 75.06 95 GLY B CA 1
ATOM 2098 C C . GLY B 1 95 ? -0.241 -25.469 -2.912 1 75.06 95 GLY B C 1
ATOM 2099 O O . GLY B 1 95 ? 0.439 -25.125 -3.879 1 75.06 95 GLY B O 1
ATOM 2100 N N . HIS B 1 96 ? -0.977 -24.672 -2.135 1 82.69 96 HIS B N 1
ATOM 2101 C CA . HIS B 1 96 ? -1.192 -23.344 -2.689 1 82.69 96 HIS B CA 1
ATOM 2102 C C . HIS B 1 96 ? 0.089 -22.516 -2.656 1 82.69 96 HIS B C 1
ATOM 2104 O O . HIS B 1 96 ? 0.455 -21.891 -3.65 1 82.69 96 HIS B O 1
ATOM 2110 N N . ALA B 1 97 ? 0.744 -22.594 -1.496 1 84.56 97 ALA B N 1
ATOM 2111 C CA . ALA B 1 97 ? 1.986 -21.828 -1.353 1 84.56 97 ALA B CA 1
ATOM 2112 C C . ALA B 1 97 ? 3.014 -22.266 -2.395 1 84.56 97 ALA B C 1
ATOM 2114 O O . ALA B 1 97 ? 3.736 -21.438 -2.947 1 84.56 97 ALA B O 1
ATOM 2115 N N . GLU B 1 98 ? 3.01 -23.531 -2.65 1 86.56 98 GLU B N 1
ATOM 2116 C CA . GLU B 1 98 ? 3.973 -24.047 -3.615 1 86.56 98 GLU B CA 1
ATOM 2117 C C . GLU B 1 98 ? 3.686 -23.531 -5.02 1 86.56 98 GLU B C 1
ATOM 2119 O O . GLU B 1 98 ? 4.609 -23.172 -5.758 1 86.56 98 GLU B O 1
ATOM 2124 N N . VAL B 1 99 ? 2.439 -23.5 -5.328 1 87.5 99 VAL B N 1
ATOM 2125 C CA . VAL B 1 99 ? 2.064 -23.031 -6.66 1 87.5 99 VAL B CA 1
ATOM 2126 C C . VAL B 1 99 ? 2.406 -21.562 -6.812 1 87.5 99 VAL B C 1
ATOM 2128 O O . VAL B 1 99 ? 2.957 -21.141 -7.836 1 87.5 99 VAL B O 1
ATOM 2131 N N . VAL B 1 100 ? 2.137 -20.812 -5.805 1 88.69 100 VAL B N 1
ATOM 2132 C CA . VAL B 1 100 ? 2.447 -19.391 -5.836 1 88.69 100 VAL B CA 1
ATOM 2133 C C . VAL B 1 100 ? 3.961 -19.203 -5.91 1 88.69 100 VAL B C 1
ATOM 2135 O O . VAL B 1 100 ? 4.449 -18.359 -6.668 1 88.69 100 VAL B O 1
ATOM 2138 N N . LEU B 1 101 ? 4.68 -20 -5.164 1 88.44 101 LEU B N 1
ATOM 2139 C CA . LEU B 1 101 ? 6.133 -19.891 -5.133 1 88.44 101 LEU B CA 1
ATOM 2140 C C . LEU B 1 101 ? 6.73 -20.234 -6.492 1 88.44 101 LEU B C 1
ATOM 2142 O O . LEU B 1 101 ? 7.75 -19.672 -6.891 1 88.44 101 LEU B O 1
ATOM 2146 N N . ARG B 1 102 ? 6.145 -21.156 -7.191 1 91.12 102 ARG B N 1
ATOM 2147 C CA . ARG B 1 102 ? 6.625 -21.516 -8.516 1 91.12 102 ARG B CA 1
ATOM 2148 C C . ARG B 1 102 ? 6.551 -20.328 -9.469 1 91.12 102 ARG B C 1
ATOM 2150 O O . ARG B 1 102 ? 7.406 -20.172 -10.344 1 91.12 102 ARG B O 1
ATOM 2157 N N . LEU B 1 103 ? 5.547 -19.516 -9.25 1 94.06 103 LEU B N 1
ATOM 2158 C CA . LEU B 1 103 ? 5.371 -18.328 -10.094 1 94.06 103 LEU B CA 1
ATOM 2159 C C . LEU B 1 103 ? 6.379 -17.25 -9.734 1 94.06 103 LEU B C 1
ATOM 2161 O O . LEU B 1 103 ? 6.668 -16.375 -10.547 1 94.06 103 LEU B O 1
ATOM 2165 N N . ALA B 1 104 ? 6.988 -17.359 -8.602 1 92.69 104 ALA B N 1
ATOM 2166 C CA . ALA B 1 104 ? 7.918 -16.344 -8.125 1 92.69 104 ALA B CA 1
ATOM 2167 C C . ALA B 1 104 ? 9.172 -16.297 -8.992 1 92.69 104 ALA B C 1
ATOM 2169 O O . ALA B 1 104 ? 9.719 -15.211 -9.242 1 92.69 104 ALA B O 1
ATOM 2170 N N . ALA B 1 105 ? 9.586 -17.391 -9.508 1 92.5 105 ALA B N 1
ATOM 2171 C CA . ALA B 1 105 ? 10.812 -17.438 -10.297 1 92.5 105 ALA B CA 1
ATOM 2172 C C . ALA B 1 105 ? 10.648 -16.688 -11.609 1 92.5 105 ALA B C 1
ATOM 2174 O O . ALA B 1 105 ? 11.438 -15.797 -11.922 1 92.5 105 ALA B O 1
ATOM 2175 N N . PRO B 1 106 ? 9.594 -17.047 -12.375 1 94.81 106 PRO B N 1
ATOM 2176 C CA . PRO B 1 106 ? 9.391 -16.25 -13.586 1 94.81 106 PRO B CA 1
ATOM 2177 C C . PRO B 1 106 ? 9.211 -14.758 -13.305 1 94.81 106 PRO B C 1
ATOM 2179 O O . PRO B 1 106 ? 9.641 -13.922 -14.094 1 94.81 106 PRO B O 1
ATOM 2182 N N . LEU B 1 107 ? 8.586 -14.406 -12.227 1 95.38 107 LEU B N 1
ATOM 2183 C CA . LEU B 1 107 ? 8.398 -13.008 -11.875 1 95.38 107 LEU B CA 1
ATOM 2184 C C . LEU B 1 107 ? 9.734 -12.344 -11.531 1 95.38 107 LEU B C 1
ATOM 2186 O O . LEU B 1 107 ? 9.984 -11.203 -11.922 1 95.38 107 LEU B O 1
ATOM 2190 N N . PHE B 1 108 ? 10.531 -13.094 -10.82 1 96.5 108 PHE B N 1
ATOM 2191 C CA . PHE B 1 108 ? 11.875 -12.586 -10.547 1 96.5 108 PHE B CA 1
ATOM 2192 C C . PHE B 1 108 ? 12.625 -12.312 -11.844 1 96.5 108 PHE B C 1
ATOM 2194 O O . PHE B 1 108 ? 13.164 -11.219 -12.023 1 96.5 108 PHE B O 1
ATOM 2201 N N . ASP B 1 109 ? 12.586 -13.25 -12.695 1 96.25 109 ASP B N 1
ATOM 2202 C CA . ASP B 1 109 ? 13.32 -13.148 -13.953 1 96.25 109 ASP B CA 1
ATOM 2203 C C . ASP B 1 109 ? 12.805 -11.984 -14.797 1 96.25 109 ASP B C 1
ATOM 2205 O O . ASP B 1 109 ? 13.594 -11.242 -15.391 1 96.25 109 ASP B O 1
ATOM 2209 N N . ALA B 1 110 ? 11.547 -11.867 -14.828 1 95.56 110 ALA B N 1
ATOM 2210 C CA . ALA B 1 110 ? 10.945 -10.805 -15.617 1 95.56 110 ALA B CA 1
ATOM 2211 C C . ALA B 1 110 ? 11.219 -9.438 -15 1 95.56 110 ALA B C 1
ATOM 2213 O O . ALA B 1 110 ? 11.297 -8.43 -15.703 1 95.56 110 ALA B O 1
ATOM 2214 N N . THR B 1 111 ? 11.305 -9.375 -13.68 1 95.75 111 THR B N 1
ATOM 2215 C CA . THR B 1 111 ? 11.57 -8.133 -12.961 1 95.75 111 THR B CA 1
ATOM 2216 C C . THR B 1 111 ? 13.016 -7.688 -13.164 1 95.75 111 THR B C 1
ATOM 2218 O O . THR B 1 111 ? 13.297 -6.492 -13.266 1 95.75 111 THR B O 1
ATOM 2221 N N . ASP B 1 112 ? 13.859 -8.719 -13.219 1 96.19 112 ASP B N 1
ATOM 2222 C CA . ASP B 1 112 ? 15.273 -8.461 -13.484 1 96.19 112 ASP B CA 1
ATOM 2223 C C . ASP B 1 112 ? 15.492 -8.094 -14.953 1 96.19 112 ASP B C 1
ATOM 2225 O O . ASP B 1 112 ? 16.047 -8.875 -15.719 1 96.19 112 ASP B O 1
ATOM 2229 N N . THR B 1 113 ? 15.258 -6.855 -15.289 1 91.31 113 THR B N 1
ATOM 2230 C CA . THR B 1 113 ? 15.172 -6.414 -16.672 1 91.31 113 THR B CA 1
ATOM 2231 C C . THR B 1 113 ? 16.547 -6.418 -17.328 1 91.31 113 THR B C 1
ATOM 2233 O O . THR B 1 113 ? 16.672 -6.637 -18.547 1 91.31 113 THR B O 1
ATOM 2236 N N . ASP B 1 114 ? 17.516 -6.172 -16.594 1 92.75 114 ASP B N 1
ATOM 2237 C CA . ASP B 1 114 ? 18.844 -6.141 -17.203 1 92.75 114 ASP B CA 1
ATOM 2238 C C . ASP B 1 114 ? 19.531 -7.496 -17.078 1 92.75 114 ASP B C 1
ATOM 2240 O O . ASP B 1 114 ? 20.703 -7.641 -17.469 1 92.75 114 ASP B O 1
ATOM 2244 N N . ALA B 1 115 ? 18.906 -8.5 -16.484 1 93.25 115 ALA B N 1
ATOM 2245 C CA . ALA B 1 115 ? 19.328 -9.898 -16.391 1 93.25 115 ALA B CA 1
ATOM 2246 C C . ALA B 1 115 ? 20.688 -10.023 -15.711 1 93.25 115 ALA B C 1
ATOM 2248 O O . ALA B 1 115 ? 21.531 -10.797 -16.156 1 93.25 115 ALA B O 1
ATOM 2249 N N . ASP B 1 116 ? 20.906 -9.281 -14.695 1 95.31 116 ASP B N 1
ATOM 2250 C CA . ASP B 1 116 ? 22.172 -9.359 -13.977 1 95.31 116 ASP B CA 1
ATOM 2251 C C . ASP B 1 116 ? 22.062 -10.258 -12.742 1 95.31 116 ASP B C 1
ATOM 2253 O O . ASP B 1 116 ? 22.969 -10.289 -11.906 1 95.31 116 ASP B O 1
ATOM 2257 N N . GLY B 1 117 ? 20.953 -10.891 -12.648 1 95.25 117 GLY B N 1
ATOM 2258 C CA . GLY B 1 117 ? 20.766 -11.891 -11.609 1 95.25 117 GLY B CA 1
ATOM 2259 C C . GLY B 1 117 ? 20.266 -11.312 -10.297 1 95.25 117 GLY B C 1
ATOM 2260 O O . GLY B 1 117 ? 20.172 -12.023 -9.297 1 95.25 117 GLY B O 1
ATOM 2261 N N . SER B 1 118 ? 19.969 -10.07 -10.32 1 96.62 118 SER B N 1
ATOM 2262 C CA . SER B 1 118 ? 19.438 -9.414 -9.133 1 96.62 118 SER B CA 1
ATOM 2263 C C . SER B 1 118 ? 18.422 -8.336 -9.5 1 96.62 118 SER B C 1
ATOM 2265 O O . SER B 1 118 ? 18.344 -7.934 -10.664 1 96.62 118 SER B O 1
ATOM 2267 N N . ILE B 1 119 ? 17.625 -7.98 -8.555 1 96.75 119 ILE B N 1
ATOM 2268 C CA . ILE B 1 119 ? 16.609 -6.941 -8.75 1 96.75 119 ILE B CA 1
ATOM 2269 C C . ILE B 1 119 ? 17.062 -5.652 -8.062 1 96.75 119 ILE B C 1
ATOM 2271 O O . ILE B 1 119 ? 17.312 -5.641 -6.855 1 96.75 119 ILE B O 1
ATOM 2275 N N . SER B 1 120 ? 17.219 -4.637 -8.836 1 95.75 120 SER B N 1
ATOM 2276 C CA . SER B 1 120 ? 17.516 -3.316 -8.297 1 95.75 120 SER B CA 1
ATOM 2277 C C . SER B 1 120 ? 16.266 -2.664 -7.711 1 95.75 120 SER B C 1
ATOM 2279 O O . SER B 1 120 ? 15.156 -3.164 -7.898 1 95.75 120 SER B O 1
ATOM 2281 N N . LEU B 1 121 ? 16.5 -1.586 -6.996 1 92.06 121 LEU B N 1
ATOM 2282 C CA . LEU B 1 121 ? 15.367 -0.856 -6.43 1 92.06 121 LEU B CA 1
ATOM 2283 C C . LEU B 1 121 ? 14.422 -0.387 -7.527 1 92.06 121 LEU B C 1
ATOM 2285 O O . LEU B 1 121 ? 13.203 -0.516 -7.395 1 92.06 121 LEU B O 1
ATOM 2289 N N . GLN B 1 122 ? 14.961 0.131 -8.555 1 89.94 122 GLN B N 1
ATOM 2290 C CA . GLN B 1 122 ? 14.133 0.624 -9.656 1 89.94 122 GLN B CA 1
ATOM 2291 C C . GLN B 1 122 ? 13.312 -0.501 -10.266 1 89.94 122 GLN B C 1
ATOM 2293 O O . GLN B 1 122 ? 12.125 -0.323 -10.555 1 89.94 122 GLN B O 1
ATOM 2298 N N . GLU B 1 123 ? 13.938 -1.644 -10.422 1 94.19 123 GLU B N 1
ATOM 2299 C CA . GLU B 1 123 ? 13.242 -2.805 -10.969 1 94.19 123 GLU B CA 1
ATOM 2300 C C . GLU B 1 123 ? 12.148 -3.291 -10.016 1 94.19 123 GLU B C 1
ATOM 2302 O O . GLU B 1 123 ? 11.062 -3.666 -10.445 1 94.19 123 GLU B O 1
ATOM 2307 N N . TYR B 1 124 ? 12.508 -3.221 -8.773 1 92.56 124 TYR B N 1
ATOM 2308 C CA . TYR B 1 124 ? 11.547 -3.689 -7.785 1 92.56 124 TYR B CA 1
ATOM 2309 C C . TYR B 1 124 ? 10.32 -2.783 -7.746 1 92.56 124 TYR B C 1
ATOM 2311 O O . TYR B 1 124 ? 9.195 -3.262 -7.598 1 92.56 124 TYR B O 1
ATOM 2319 N N . VAL B 1 125 ? 10.516 -1.555 -7.832 1 85.44 125 VAL B N 1
ATOM 2320 C CA . VAL B 1 125 ? 9.398 -0.613 -7.801 1 85.44 125 VAL B CA 1
ATOM 2321 C C . VAL B 1 125 ? 8.469 -0.873 -8.984 1 85.44 125 VAL B C 1
ATOM 2323 O O . VAL B 1 125 ? 7.246 -0.778 -8.852 1 85.44 125 VAL B O 1
ATOM 2326 N N . ARG B 1 126 ? 8.984 -1.23 -10.047 1 86.69 126 ARG B N 1
ATOM 2327 C CA . ARG B 1 126 ? 8.18 -1.589 -11.211 1 86.69 126 ARG B CA 1
ATOM 2328 C C . ARG B 1 126 ? 7.34 -2.832 -10.93 1 86.69 126 ARG B C 1
ATOM 2330 O O . ARG B 1 126 ? 6.152 -2.875 -11.266 1 86.69 126 ARG B O 1
ATOM 2337 N N . PHE B 1 127 ? 8.023 -3.785 -10.398 1 90.12 127 PHE B N 1
ATOM 2338 C CA . PHE B 1 127 ? 7.328 -4.996 -9.984 1 90.12 127 PHE B CA 1
ATOM 2339 C C . PHE B 1 127 ? 6.203 -4.668 -9.008 1 90.12 127 PHE B C 1
ATOM 2341 O O . PHE B 1 127 ? 5.074 -5.125 -9.18 1 90.12 127 PHE B O 1
ATOM 2348 N N . TYR B 1 128 ? 6.5 -3.852 -8.062 1 85.31 128 TYR B N 1
ATOM 2349 C CA . TYR B 1 128 ? 5.535 -3.496 -7.027 1 85.31 128 TYR B CA 1
ATOM 2350 C C . TYR B 1 128 ? 4.336 -2.77 -7.625 1 85.31 128 TYR B C 1
ATOM 2352 O O . TYR B 1 128 ? 3.191 -3.045 -7.262 1 85.31 128 TYR B O 1
ATOM 2360 N N . THR B 1 129 ? 4.629 -1.909 -8.508 1 79.62 129 THR B N 1
ATOM 2361 C CA . THR B 1 129 ? 3.562 -1.177 -9.18 1 79.62 129 THR B CA 1
ATOM 2362 C C . THR B 1 129 ? 2.703 -2.121 -10.016 1 79.62 129 THR B C 1
ATOM 2364 O O . THR B 1 129 ? 1.49 -1.931 -10.125 1 79.62 129 THR B O 1
ATOM 2367 N N . ALA B 1 130 ? 3.33 -3.111 -10.578 1 82.5 130 ALA B N 1
ATOM 2368 C CA . ALA B 1 130 ? 2.604 -4.09 -11.383 1 82.5 130 ALA B CA 1
ATOM 2369 C C . ALA B 1 130 ? 1.631 -4.895 -10.523 1 82.5 130 ALA B C 1
ATOM 2371 O O . ALA B 1 130 ? 0.594 -5.348 -11.016 1 82.5 130 ALA B O 1
ATOM 2372 N N . MET B 1 131 ? 1.966 -5.066 -9.289 1 82.38 131 MET B N 1
ATOM 2373 C CA . MET B 1 131 ? 1.07 -5.77 -8.375 1 82.38 131 MET B CA 1
ATOM 2374 C C . MET B 1 131 ? -0.222 -4.988 -8.172 1 82.38 131 MET B C 1
ATOM 2376 O O . MET B 1 131 ? -1.282 -5.578 -7.957 1 82.38 131 MET B O 1
ATOM 2380 N N . ASP B 1 132 ? -0.092 -3.611 -8.344 1 73.75 132 ASP B N 1
ATOM 2381 C CA . ASP B 1 132 ? -1.263 -2.74 -8.312 1 73.75 132 ASP B CA 1
ATOM 2382 C C . ASP B 1 132 ? -2.104 -2.994 -7.066 1 73.75 132 ASP B C 1
ATOM 2384 O O . ASP B 1 132 ? -3.312 -3.215 -7.156 1 73.75 132 ASP B O 1
ATOM 2388 N N . LEU B 1 133 ? -1.41 -2.945 -5.977 1 72.44 133 LEU B N 1
ATOM 2389 C CA . LEU B 1 133 ? -2.096 -3.256 -4.727 1 72.44 133 LEU B CA 1
ATOM 2390 C C . LEU B 1 133 ? -2.814 -2.025 -4.18 1 72.44 133 LEU B C 1
ATOM 2392 O O . LEU B 1 133 ? -3.701 -2.145 -3.334 1 72.44 133 LEU B O 1
ATOM 2396 N N . ASP B 1 134 ? -2.443 -0.809 -4.695 1 69.31 134 ASP B N 1
ATOM 2397 C CA . ASP B 1 134 ? -2.926 0.435 -4.102 1 69.31 134 ASP B CA 1
ATOM 2398 C C . ASP B 1 134 ? -4.453 0.504 -4.137 1 69.31 134 ASP B C 1
ATOM 2400 O O . ASP B 1 134 ? -5.086 0.837 -3.133 1 69.31 134 ASP B O 1
ATOM 2404 N N . GLY B 1 135 ? -4.996 0.225 -5.398 1 70.12 135 GLY B N 1
ATOM 2405 C CA . GLY B 1 135 ? -6.441 0.294 -5.512 1 70.12 135 GLY B CA 1
ATOM 2406 C C . GLY B 1 135 ? -7.164 -0.643 -4.559 1 70.12 135 GLY B C 1
ATOM 2407 O O . GLY B 1 135 ? -8.117 -0.243 -3.889 1 70.12 135 GLY B O 1
ATOM 2408 N N . LYS B 1 136 ? -6.652 -1.759 -4.453 1 73.12 136 LYS B N 1
ATOM 2409 C CA . 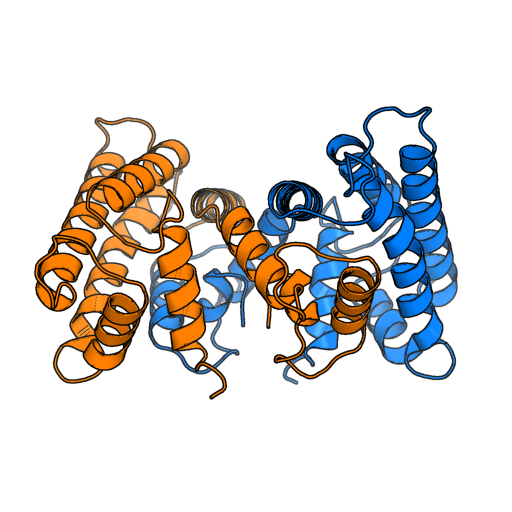LYS B 1 136 ? -7.293 -2.768 -3.615 1 73.12 136 LYS B CA 1
ATOM 2410 C C . LYS B 1 136 ? -7.074 -2.469 -2.135 1 73.12 136 LYS B C 1
ATOM 2412 O O . LYS B 1 136 ? -7.984 -2.646 -1.32 1 73.12 136 LYS B O 1
ATOM 2417 N N . ILE B 1 137 ? -5.855 -2.041 -1.858 1 74.62 137 ILE B N 1
ATOM 2418 C CA . ILE B 1 137 ? -5.574 -1.651 -0.481 1 74.62 137 ILE B CA 1
ATOM 2419 C C . ILE B 1 137 ? -6.449 -0.465 -0.088 1 74.62 137 ILE B C 1
ATOM 2421 O O . ILE B 1 137 ? -6.973 -0.414 1.028 1 74.62 137 ILE B O 1
ATOM 2425 N N . GLY B 1 138 ? -6.617 0.426 -0.963 1 79 138 GLY B N 1
ATOM 2426 C CA . GLY B 1 138 ? -7.512 1.545 -0.723 1 79 138 GLY B CA 1
ATOM 2427 C C . GLY B 1 138 ? -8.945 1.118 -0.459 1 79 138 GLY B C 1
ATOM 2428 O O . GLY B 1 138 ? -9.609 1.662 0.427 1 79 138 GLY B O 1
ATOM 2429 N N . GLU B 1 139 ? -9.398 0.16 -1.226 1 80.31 139 GLU B N 1
ATOM 2430 C CA . GLU B 1 139 ? -10.75 -0.356 -1.031 1 80.31 139 GLU B CA 1
ATOM 2431 C C . GLU B 1 139 ? -10.898 -1.002 0.343 1 80.31 139 GLU B C 1
ATOM 2433 O O . GLU B 1 139 ? -11.914 -0.811 1.016 1 80.31 139 GLU B O 1
ATOM 2438 N N . LEU B 1 140 ? -9.938 -1.742 0.667 1 74.69 140 LEU B N 1
ATOM 2439 C CA . LEU B 1 140 ? -9.969 -2.387 1.976 1 74.69 140 LEU B CA 1
ATOM 2440 C C . LEU B 1 140 ? -9.938 -1.35 3.094 1 74.69 140 LEU B C 1
ATOM 2442 O O . LEU B 1 140 ? -10.664 -1.476 4.082 1 74.69 140 LEU B O 1
ATOM 2446 N N . ALA B 1 141 ? -9.102 -0.406 2.922 1 81.62 141 ALA B N 1
ATOM 2447 C CA . ALA B 1 141 ? -9.031 0.68 3.898 1 81.62 141 ALA B CA 1
ATOM 2448 C C . ALA B 1 141 ? -10.383 1.39 4.02 1 81.62 141 ALA B C 1
ATOM 2450 O O . ALA B 1 141 ? -10.836 1.682 5.129 1 81.62 141 ALA B O 1
ATOM 2451 N N . PHE B 1 142 ? -11.023 1.659 2.91 1 87.94 142 PHE B N 1
ATOM 2452 C CA . PHE B 1 142 ? -12.328 2.312 2.885 1 87.94 142 PHE B CA 1
ATOM 2453 C C . PHE B 1 142 ? -13.352 1.516 3.688 1 87.94 142 PHE B C 1
ATOM 2455 O O . PHE B 1 142 ? -14.07 2.076 4.516 1 87.94 142 PHE B O 1
ATOM 2462 N N . THR B 1 143 ? -13.383 0.266 3.449 1 83 143 THR B N 1
ATOM 2463 C CA . THR B 1 143 ? -14.336 -0.615 4.113 1 83 143 THR B CA 1
ATOM 2464 C C . THR B 1 143 ? -14.125 -0.603 5.625 1 83 143 THR B C 1
ATOM 2466 O O . THR B 1 143 ? -15.086 -0.596 6.395 1 83 143 THR B O 1
ATOM 2469 N N . ARG B 1 144 ? -12.922 -0.6 6 1 80.94 144 ARG B N 1
ATOM 2470 C CA . ARG B 1 144 ? -12.609 -0.608 7.426 1 80.94 144 ARG B CA 1
ATOM 2471 C C . ARG B 1 144 ? -12.922 0.74 8.062 1 80.94 144 ARG B C 1
ATOM 2473 O O . ARG B 1 144 ? -13.305 0.804 9.234 1 80.94 144 ARG B O 1
ATOM 2480 N N . LEU B 1 145 ? -12.695 1.762 7.344 1 88.06 145 LEU B N 1
ATOM 2481 C CA . LEU B 1 145 ? -12.977 3.105 7.84 1 88.06 145 LEU B CA 1
ATOM 2482 C C . LEU B 1 145 ? -14.477 3.338 7.969 1 88.06 145 LEU B C 1
ATOM 2484 O O . LEU B 1 145 ? -14.922 4.113 8.82 1 88.06 145 LEU B O 1
ATOM 2488 N N . ASP B 1 146 ? -15.203 2.719 7.082 1 91.06 146 ASP B N 1
ATOM 2489 C CA . ASP B 1 146 ? -16.656 2.84 7.094 1 91.06 146 ASP B CA 1
ATOM 2490 C C . ASP B 1 146 ? -17.266 2.072 8.266 1 91.06 146 ASP B C 1
ATOM 2492 O O . ASP B 1 146 ? -17.891 1.029 8.078 1 91.06 146 ASP B O 1
ATOM 2496 N N . ASN B 1 147 ? -17.203 2.658 9.383 1 86.56 147 ASN B N 1
ATOM 2497 C CA . ASN B 1 147 ? -17.531 2.004 10.641 1 86.56 147 ASN B CA 1
ATOM 2498 C C . ASN B 1 147 ? -19.031 1.697 10.734 1 86.56 147 ASN B C 1
ATOM 2500 O O . ASN B 1 147 ? -19.422 0.711 11.359 1 86.56 147 ASN B O 1
ATOM 2504 N N . ASP B 1 148 ? -19.844 2.443 10.117 1 90.19 148 ASP B N 1
ATOM 2505 C CA . ASP B 1 148 ? -21.281 2.207 10.25 1 90.19 148 ASP B CA 1
ATOM 2506 C C . ASP B 1 148 ? -21.812 1.397 9.07 1 90.19 148 ASP B C 1
ATOM 2508 O O . ASP B 1 148 ? -23.016 1.11 9 1 90.19 148 ASP B O 1
ATOM 2512 N N . GLY B 1 149 ? -21 1.144 8.062 1 89.38 149 GLY B N 1
ATOM 2513 C CA . GLY B 1 149 ? -21.297 0.216 6.98 1 89.38 149 GLY B CA 1
ATOM 2514 C C . GLY B 1 149 ? -22.297 0.773 5.977 1 89.38 149 GLY B C 1
ATOM 2515 O O . GLY B 1 149 ? -22.984 0.016 5.289 1 89.38 149 GLY B O 1
ATOM 2516 N N . ASP B 1 150 ? -22.422 2.076 5.812 1 92.88 150 ASP B N 1
ATOM 2517 C CA . ASP B 1 150 ? -23.422 2.652 4.918 1 92.88 150 ASP B CA 1
ATOM 2518 C C . ASP B 1 150 ? -22.844 2.863 3.52 1 92.88 150 ASP B C 1
ATOM 2520 O O . ASP B 1 150 ? -23.5 3.439 2.65 1 92.88 150 ASP B O 1
ATOM 2524 N N . GLY B 1 151 ? -21.562 2.545 3.297 1 92.44 151 GLY B N 1
ATOM 2525 C CA . GLY B 1 151 ? -20.938 2.609 1.982 1 92.44 151 GLY B CA 1
ATOM 2526 C C . GLY B 1 151 ? -20.359 3.973 1.662 1 92.44 151 GLY B C 1
ATOM 2527 O O . GLY B 1 151 ? -20.016 4.254 0.512 1 92.44 151 GLY B O 1
ATOM 2528 N N . ARG B 1 152 ? -20.328 4.77 2.689 1 95.38 152 ARG B N 1
ATOM 2529 C CA . ARG B 1 152 ? -19.75 6.102 2.57 1 95.38 152 ARG B CA 1
ATOM 2530 C C . ARG B 1 152 ? -18.906 6.441 3.799 1 95.38 152 ARG B C 1
ATOM 2532 O O . ARG B 1 152 ? -19.109 5.871 4.875 1 95.38 152 ARG B O 1
ATOM 2539 N N . LEU B 1 153 ? -17.922 7.262 3.586 1 96 153 LEU B N 1
ATOM 2540 C CA . LEU B 1 153 ? -17.188 7.797 4.719 1 96 153 LEU B CA 1
ATOM 2541 C C . LEU B 1 153 ? -17.672 9.195 5.082 1 96 153 LEU B C 1
ATOM 2543 O O . LEU B 1 153 ? -17.609 10.117 4.266 1 96 153 LEU B O 1
ATOM 2547 N N . ASN B 1 154 ? -18.219 9.273 6.23 1 96.06 154 ASN B N 1
ATOM 2548 C CA . ASN B 1 154 ? -18.531 10.617 6.711 1 96.06 154 ASN B CA 1
ATOM 2549 C C . ASN B 1 154 ? -17.312 11.305 7.297 1 96.06 154 ASN B C 1
ATOM 2551 O O . ASN B 1 154 ? -16.234 10.711 7.363 1 96.06 154 ASN B O 1
ATOM 2555 N N . ARG B 1 155 ? -17.516 12.562 7.625 1 94.94 155 ARG B N 1
ATOM 2556 C CA . ARG B 1 155 ? -16.391 13.375 8.102 1 94.94 155 ARG B CA 1
ATOM 2557 C C . ARG B 1 155 ? -15.781 12.781 9.367 1 94.94 155 ARG B C 1
ATOM 2559 O O . ARG B 1 155 ? -14.562 12.703 9.5 1 94.94 155 ARG B O 1
ATOM 2566 N N . GLN B 1 156 ? -16.594 12.383 10.18 1 93.88 156 GLN B N 1
ATOM 2567 C CA . GLN B 1 156 ? -16.125 11.812 11.438 1 93.88 156 GLN B CA 1
ATOM 2568 C C . GLN B 1 156 ? -15.289 10.555 11.195 1 93.88 156 GLN B C 1
ATOM 2570 O O . GLN B 1 156 ? -14.219 10.391 11.781 1 93.88 156 GLN B O 1
ATOM 2575 N N . GLU B 1 157 ? -15.758 9.672 10.383 1 94.12 157 GLU B N 1
ATOM 2576 C CA . GLU B 1 157 ? -15.039 8.438 10.062 1 94.12 157 GLU B CA 1
ATOM 2577 C C . GLU B 1 157 ? -13.672 8.742 9.453 1 94.12 157 GLU B C 1
ATOM 2579 O O . GLU B 1 157 ? -12.68 8.094 9.789 1 94.12 157 GLU B O 1
ATOM 2584 N N . PHE B 1 158 ? -13.688 9.68 8.617 1 94.62 158 PHE B N 1
ATOM 2585 C CA . PHE B 1 158 ? -12.445 10.062 7.961 1 94.62 158 PHE B CA 1
ATOM 2586 C C . PHE B 1 158 ? -11.453 10.641 8.969 1 94.62 158 PHE B C 1
ATOM 2588 O O . PHE B 1 158 ? -10.297 10.219 9.016 1 94.62 158 PHE B O 1
ATOM 2595 N N . LEU B 1 159 ? -11.875 11.547 9.789 1 91.31 159 LEU B N 1
ATOM 2596 C CA . LEU B 1 159 ? -11.008 12.195 10.758 1 91.31 159 LEU B CA 1
ATOM 2597 C C . LEU B 1 159 ? -10.5 11.195 11.797 1 91.31 159 LEU B C 1
ATOM 2599 O O . LEU B 1 159 ? -9.344 11.266 12.219 1 91.31 159 LEU B O 1
ATOM 2603 N N . GLU B 1 160 ? -11.359 10.344 12.133 1 89.38 160 GLU B N 1
ATOM 2604 C CA . GLU B 1 160 ? -10.961 9.305 13.078 1 89.38 160 GLU B CA 1
ATOM 2605 C C . GLU B 1 160 ? -9.891 8.398 12.477 1 89.38 160 GLU B C 1
ATOM 2607 O O . GLU B 1 160 ? -9 7.918 13.18 1 89.38 160 GLU B O 1
ATOM 2612 N N . GLY B 1 161 ? -10.055 8.148 11.25 1 89.56 161 GLY B N 1
ATOM 2613 C CA . GLY B 1 161 ? -9.023 7.383 10.562 1 89.56 161 GLY B CA 1
ATOM 2614 C C . GLY B 1 161 ? -7.66 8.039 10.602 1 89.56 161 GLY B C 1
ATOM 2615 O O . GLY B 1 161 ? -6.668 7.402 10.961 1 89.56 161 GLY B O 1
ATOM 2616 N N . VAL B 1 162 ? -7.652 9.312 10.328 1 89.75 162 VAL B N 1
ATOM 2617 C CA . VAL B 1 162 ? -6.406 10.078 10.344 1 89.75 162 VAL B CA 1
ATOM 2618 C C . VAL B 1 162 ? -5.84 10.102 11.758 1 89.75 162 VAL B C 1
ATOM 2620 O O . VAL B 1 162 ? -4.641 9.891 11.953 1 89.75 162 VAL B O 1
ATOM 2623 N N . HIS B 1 163 ? -6.68 10.281 12.656 1 88.75 163 HIS B N 1
ATOM 2624 C CA . HIS B 1 163 ? -6.262 10.305 14.055 1 88.75 163 HIS B CA 1
ATOM 2625 C C . HIS B 1 163 ? -5.641 8.977 14.461 1 88.75 163 HIS B C 1
ATOM 2627 O O . HIS B 1 163 ? -4.625 8.953 15.156 1 88.75 163 HIS B O 1
ATOM 2633 N N . ALA B 1 164 ? -6.238 7.949 14.055 1 86.06 164 ALA B N 1
ATOM 2634 C CA . ALA B 1 164 ? -5.793 6.613 14.453 1 86.06 164 ALA B CA 1
ATOM 2635 C C . ALA B 1 164 ? -4.387 6.328 13.93 1 86.06 164 ALA B C 1
ATOM 2637 O O . ALA B 1 164 ? -3.57 5.727 14.633 1 86.06 164 ALA B O 1
ATOM 2638 N N . ILE B 1 165 ? -4.066 6.719 12.75 1 84.88 165 ILE B N 1
ATOM 2639 C CA . ILE B 1 165 ? -2.752 6.449 12.18 1 84.88 165 ILE B CA 1
ATOM 2640 C C . ILE B 1 165 ? -1.681 7.184 12.984 1 84.88 165 ILE B C 1
ATOM 2642 O O . ILE B 1 165 ? -0.546 6.711 13.094 1 84.88 165 ILE B O 1
ATOM 2646 N N . LEU B 1 166 ? -2.053 8.219 13.609 1 84.06 166 LEU B N 1
ATOM 2647 C CA . LEU B 1 166 ? -1.083 9.07 14.289 1 84.06 166 LEU B CA 1
ATOM 2648 C C . LEU B 1 166 ? -0.949 8.672 15.758 1 84.06 166 LEU B C 1
ATOM 2650 O O . LEU B 1 166 ? 0.064 8.969 16.391 1 84.06 166 LEU B O 1
ATOM 2654 N N . THR B 1 167 ? -1.999 7.938 16.25 1 83.44 167 THR B N 1
ATOM 2655 C CA . THR B 1 167 ? -2.021 7.871 17.703 1 83.44 167 THR B CA 1
ATOM 2656 C C . THR B 1 167 ? -2.293 6.445 18.188 1 83.44 167 THR B C 1
ATOM 2658 O O . THR B 1 167 ? -2 6.094 19.328 1 83.44 167 THR B O 1
ATOM 2661 N N . SER B 1 168 ? -2.898 5.691 17.391 1 81.88 168 SER B N 1
ATOM 2662 C CA . SER B 1 168 ? -3.379 4.398 17.859 1 81.88 168 SER B CA 1
ATOM 2663 C C . SER B 1 168 ? -2.264 3.355 17.859 1 81.88 168 SER B C 1
ATOM 2665 O O . SER B 1 168 ? -1.458 3.311 16.922 1 81.88 168 SER B O 1
ATOM 2667 N N . GLU B 1 169 ? -2.234 2.52 18.906 1 79.56 169 GLU B N 1
ATOM 2668 C CA . GLU B 1 169 ? -1.337 1.368 18.938 1 79.56 169 GLU B CA 1
ATOM 2669 C C . GLU B 1 169 ? -2.1 0.065 18.719 1 79.56 169 GLU B C 1
ATOM 2671 O O . GLU B 1 169 ? -1.523 -1.021 18.812 1 79.56 169 GLU B O 1
ATOM 2676 N N . ASN B 1 170 ? -3.355 0.253 18.406 1 76.75 170 ASN B N 1
ATOM 2677 C CA . ASN B 1 170 ? -4.211 -0.909 18.188 1 76.75 170 ASN B CA 1
ATOM 2678 C C . ASN B 1 170 ? -4.41 -1.175 16.688 1 76.75 170 ASN B C 1
ATOM 2680 O O . ASN B 1 170 ? -5.094 -0.41 16.016 1 76.75 170 ASN B O 1
ATOM 2684 N N . PRO B 1 171 ? -3.881 -2.281 16.25 1 71.56 171 PRO B N 1
ATOM 2685 C CA . PRO B 1 171 ? -3.984 -2.586 14.812 1 71.56 171 PRO B CA 1
ATOM 2686 C C . PRO B 1 171 ? -5.422 -2.826 14.367 1 71.56 171 PRO B C 1
ATOM 2688 O O . PRO B 1 171 ? -5.711 -2.803 13.164 1 71.56 171 PRO B O 1
ATOM 2691 N N . SER B 1 172 ? -6.336 -3.027 15.266 1 71.31 172 SER B N 1
ATOM 2692 C CA . SER B 1 172 ? -7.727 -3.287 14.914 1 71.31 172 SER B CA 1
ATOM 2693 C C . SER B 1 172 ? -8.508 -1.987 14.758 1 71.31 172 SER B C 1
ATOM 2695 O O . SER B 1 172 ? -9.648 -1.996 14.297 1 71.31 172 SER B O 1
ATOM 2697 N N . ASP B 1 173 ? -7.816 -0.906 15.094 1 79.19 173 ASP B N 1
ATOM 2698 C CA . ASP B 1 173 ? -8.477 0.377 14.867 1 79.19 173 ASP B CA 1
ATOM 2699 C C . ASP B 1 173 ? -8.562 0.693 13.375 1 79.19 173 ASP B C 1
ATOM 2701 O O . ASP B 1 173 ? -7.555 0.658 12.664 1 79.19 173 ASP B O 1
ATOM 2705 N N . PRO B 1 174 ? -9.789 0.918 12.867 1 70.06 174 PRO B N 1
ATOM 2706 C CA . PRO B 1 174 ? -10.016 1.067 11.422 1 70.06 174 PRO B CA 1
ATOM 2707 C C . PRO B 1 174 ? -9.086 2.098 10.789 1 70.06 174 PRO B C 1
ATOM 2709 O O . PRO B 1 174 ? -8.648 1.915 9.648 1 70.06 174 PRO B O 1
ATOM 2712 N N . GLY B 1 175 ? -8.711 3.055 11.461 1 71.44 175 GLY B N 1
ATOM 2713 C CA . GLY B 1 175 ? -7.914 4.109 10.852 1 71.44 175 GLY B CA 1
ATOM 2714 C C . GLY B 1 175 ? -6.492 3.678 10.547 1 71.44 175 GLY B C 1
ATOM 2715 O O . GLY B 1 175 ? -5.828 4.277 9.695 1 71.44 175 GLY B O 1
ATOM 2716 N N . THR B 1 176 ? -6.066 2.629 11.164 1 69.62 176 THR B N 1
ATOM 2717 C CA . THR B 1 176 ? -4.684 2.213 10.977 1 69.62 176 THR B CA 1
ATOM 2718 C C . THR B 1 176 ? -4.484 1.609 9.586 1 69.62 176 THR B C 1
ATOM 2720 O O . THR B 1 176 ? -3.352 1.488 9.117 1 69.62 176 THR B O 1
ATOM 2723 N N . TRP B 1 177 ? -5.582 1.436 8.898 1 68.75 177 TRP B N 1
ATOM 2724 C CA . TRP B 1 177 ? -5.559 0.818 7.578 1 68.75 177 TRP B CA 1
ATOM 2725 C C . TRP B 1 177 ? -5.402 1.872 6.488 1 68.75 177 TRP B C 1
ATOM 2727 O O . TRP B 1 177 ? -5.203 1.539 5.316 1 68.75 177 TRP B O 1
ATOM 2737 N N . MET B 1 178 ? -5.508 3.121 6.934 1 74.06 178 MET B N 1
ATOM 2738 C CA . MET B 1 178 ? -5.465 4.195 5.945 1 74.06 178 MET B CA 1
ATOM 2739 C C . MET B 1 178 ? -4.137 4.191 5.191 1 74.06 178 MET B C 1
ATOM 2741 O O . MET B 1 178 ? -4.074 4.617 4.039 1 74.06 178 MET B O 1
ATOM 2745 N N . LEU B 1 179 ? -3.16 3.664 5.871 1 71.19 179 LEU B N 1
ATOM 2746 C CA . LEU B 1 179 ? -1.852 3.598 5.23 1 71.19 179 LEU B CA 1
ATOM 2747 C C . LEU B 1 179 ? -1.603 2.211 4.641 1 71.19 179 LEU B C 1
ATOM 2749 O O . LEU B 1 179 ? -0.498 1.918 4.18 1 71.19 179 LEU B O 1
ATOM 2753 N N . GLY B 1 180 ? -2.609 1.419 4.613 1 63.12 180 GLY B N 1
ATOM 2754 C CA . GLY B 1 180 ? -2.508 0.094 4.023 1 63.12 180 GLY B CA 1
ATOM 2755 C C . GLY B 1 180 ? -1.883 -0.928 4.957 1 63.12 180 GLY B C 1
ATOM 2756 O O . GLY B 1 180 ? -1.512 -2.023 4.527 1 63.12 180 GLY B O 1
ATOM 2757 N N . ARG B 1 181 ? -1.53 -0.39 6.223 1 58.41 181 ARG B N 1
ATOM 2758 C CA . ARG B 1 181 ? -0.792 -1.301 7.094 1 58.41 181 ARG B CA 1
ATOM 2759 C C . ARG B 1 181 ? -1.511 -1.492 8.422 1 58.41 181 ARG B C 1
ATOM 2761 O O . ARG B 1 181 ? -2.268 -0.62 8.859 1 58.41 181 ARG B O 1
ATOM 2768 N N . THR B 1 182 ? -1.91 -2.635 8.828 1 52.16 182 THR B N 1
ATOM 2769 C CA . THR B 1 182 ? -2.275 -2.791 10.234 1 52.16 182 THR B CA 1
ATOM 2770 C C . THR B 1 182 ? -1.348 -3.787 10.922 1 52.16 182 THR B C 1
ATOM 2772 O O . THR B 1 182 ? -0.746 -4.641 10.273 1 52.16 182 THR B O 1
#

Organism: NCBI:txid1909395

Foldseek 3Di:
DPQPPVLVVQLLVQLLLCVVRPQKHAPVSLQVLLCLLCVLQPVDCPDPLSVLSNVLSNQLLVLLLVQQVPVNPRIHGSVSSSCSCVVCVPPRVCPNVVSVVSSVVSSQCSLPPVRPPHHDPVSVVSSVVSSVSVVSLQVQLQCLLPVVRPSDHDPVSQVQLVVCCVDNPDPSRSSVSNVPGD/DPQPPVLVVQLLVQLLLCVVRPQKHAPVSLQVLLCLLCVLQPVDCPDPLSVLSNVLSNQLLVLLLVQQVPVNPRIHGSVSSSCSCVVCVPPNVCPNVVSVVSSVVSSQCSLPPVRPPHHDPVSVVSSVVSSVSVVSLQVQLQCLLPVVRPSDHDPVSQVQLVVCCVDNPDPSRSSVSNVPGD

Solvent-accessible surface area (backbone atoms only — not comparable to full-atom values): 18486 Å² total; per-residue (Å²): 126,82,68,49,57,29,56,51,42,48,50,50,51,49,48,53,44,24,70,84,66,76,62,46,38,40,69,65,27,38,53,51,49,30,50,46,39,23,62,67,46,26,65,51,76,84,37,69,49,22,47,43,41,44,49,36,36,50,52,42,46,55,50,44,53,71,69,26,25,79,83,68,72,78,41,30,36,60,68,34,43,51,46,37,54,54,55,14,60,50,100,52,9,61,43,49,54,45,48,55,53,60,37,43,54,41,48,49,56,28,34,18,76,82,67,76,70,40,29,41,64,73,34,44,38,51,48,46,56,44,59,49,49,58,65,47,38,32,50,52,21,48,58,46,31,20,75,84,67,79,72,42,34,40,64,64,39,51,49,49,19,57,48,26,34,65,66,39,76,51,59,82,42,39,17,26,24,72,75,46,26,73,127,83,68,50,57,28,54,51,43,47,51,50,52,49,49,52,44,24,71,82,67,76,62,43,41,40,67,66,27,39,51,51,49,31,49,46,38,21,62,67,47,27,65,52,75,84,37,70,48,22,47,44,41,43,49,35,35,50,52,44,46,54,49,42,54,69,69,24,24,77,82,68,72,76,39,30,36,61,68,34,43,51,45,38,56,53,54,16,58,50,99,53,9,62,44,49,53,44,46,55,53,61,37,42,53,41,48,49,55,28,34,18,75,83,66,76,69,40,29,40,64,72,34,43,39,50,48,47,57,43,59,49,49,59,64,46,38,33,51,53,21,49,57,44,32,22,77,85,67,79,71,41,31,40,64,65,39,50,49,48,19,59,48,26,35,65,64,38,76,51,60,82,43,38,16,27,25,73,74,46,26,73